Protein AF-A0A9Q1C7L9-F1 (afdb_monomer)

Mean predicted aligned error: 10.94 Å

pLDDT: mean 76.44, std 23.58, range [19.02, 97.5]

Radius of gyration: 22.01 Å; Cα contacts (8 Å, |Δi|>4): 312; chains: 1; bounding box: 57×43×60 Å

Foldseek 3Di:
DDDDDDDDDDDDQDDKDWFWKWFWFFDDDDDDDDDDDDDDDDDDRPTDIDTDTFTDHCVVVVNDVLVRNVVRVVVRVVVVVVPGDTAEMEGAPDPSVVCCCPVPPVNPNHHYAYALVNLLVVLLVLQCVQCPDPQQVLSVVCSVLLSLQLLVLLVVLQLPLVSSLQSNVCVLCVLQVNQWDQDPPPRDIHGDPDDDDDPVLVDGDRDHPPGSNSVSSCVSSVPPVSSVNSSNSNNPDHDDDDPRDPSSD

Solvent-accessible surface area (backbone atoms only — not comparable to full-atom values): 14960 Å² total; per-residue (Å²): 116,89,83,79,88,80,85,79,84,91,72,95,77,84,67,76,56,78,52,74,42,42,33,39,30,61,72,81,92,78,91,80,82,89,83,90,79,89,81,86,82,76,100,59,83,60,71,47,78,48,75,49,83,31,86,39,58,37,73,84,47,78,68,36,64,76,50,34,59,53,53,27,51,52,54,44,48,56,58,44,52,76,74,39,53,59,49,33,42,37,33,73,86,45,69,66,59,54,49,48,56,69,72,36,82,91,34,73,82,36,46,69,37,27,34,38,64,53,55,42,51,54,51,48,54,56,46,52,62,55,25,71,40,93,79,10,61,72,45,53,72,41,48,67,26,56,38,38,34,47,54,49,18,26,63,72,20,78,57,33,48,67,52,24,51,52,53,49,54,46,49,70,37,45,50,46,72,38,52,63,46,71,34,92,87,80,67,48,81,43,63,64,94,68,75,88,72,50,77,80,59,60,73,64,84,66,44,57,81,82,34,66,34,43,49,50,50,47,61,58,70,67,30,64,75,56,60,66,52,45,62,30,26,18,78,53,42,68,79,67,90,76,89,70,64,88,61,50,96

Structure (mmCIF, N/CA/C/O backbone):
data_AF-A0A9Q1C7L9-F1
#
_entry.id   AF-A0A9Q1C7L9-F1
#
loop_
_atom_site.group_PDB
_atom_site.id
_atom_site.type_symbol
_atom_site.label_atom_id
_atom_site.label_alt_id
_atom_site.label_comp_id
_atom_site.label_asym_id
_atom_site.label_entity_id
_atom_site.label_seq_id
_atom_site.pdbx_PDB_ins_code
_atom_site.Cartn_x
_atom_site.Cartn_y
_atom_site.Cartn_z
_atom_site.occupancy
_atom_site.B_iso_or_equiv
_atom_site.auth_seq_id
_atom_site.auth_comp_id
_atom_site.auth_asym_id
_atom_site.auth_atom_id
_atom_site.pdbx_PDB_model_num
ATOM 1 N N . MET A 1 1 ? -6.313 18.807 7.380 1.00 22.05 1 MET A N 1
ATOM 2 C CA . MET A 1 1 ? -6.011 20.033 8.147 1.00 22.05 1 MET A CA 1
ATOM 3 C C . MET A 1 1 ? -5.182 19.615 9.351 1.00 22.05 1 MET A C 1
ATOM 5 O O . MET A 1 1 ? -5.697 18.907 10.205 1.00 22.05 1 MET A O 1
ATOM 9 N N . SER A 1 2 ? -3.883 19.913 9.346 1.00 19.02 2 SER A N 1
ATOM 10 C CA . SER A 1 2 ? -2.966 19.573 10.440 1.00 19.02 2 SER A CA 1
ATOM 11 C C . SER A 1 2 ? -3.202 20.555 11.583 1.00 19.02 2 SER A C 1
ATOM 13 O O . SER A 1 2 ? -2.976 21.748 11.401 1.00 19.02 2 SER A O 1
ATOM 15 N N . ILE A 1 3 ? -3.710 20.088 12.723 1.00 22.55 3 ILE A N 1
ATOM 16 C CA . ILE A 1 3 ? -3.969 20.970 13.863 1.00 22.55 3 ILE A CA 1
ATOM 17 C C . ILE A 1 3 ? -2.675 21.185 14.650 1.00 22.55 3 ILE A C 1
ATOM 19 O O . ILE A 1 3 ? -1.984 20.248 15.048 1.00 22.55 3 ILE A O 1
ATOM 23 N N . LEU A 1 4 ? -2.383 22.475 14.797 1.00 19.92 4 LEU A N 1
ATOM 24 C CA . LEU A 1 4 ? -1.318 23.118 15.546 1.00 19.92 4 LEU A CA 1
ATOM 25 C C . LEU A 1 4 ? -1.298 22.676 17.020 1.00 19.92 4 LEU A C 1
ATOM 27 O O . LEU A 1 4 ? -2.332 22.570 17.676 1.00 19.92 4 LEU A O 1
ATOM 31 N N . LEU A 1 5 ? -0.087 22.487 17.540 1.00 22.75 5 LEU A N 1
ATOM 32 C CA . LEU A 1 5 ? 0.222 22.253 18.949 1.00 22.75 5 LEU A CA 1
ATOM 33 C C . LEU A 1 5 ? -0.031 23.527 19.772 1.00 22.75 5 LEU A C 1
ATOM 35 O O . LEU A 1 5 ? 0.647 24.529 19.550 1.00 22.75 5 LEU A O 1
ATOM 39 N N . TYR A 1 6 ? -0.908 23.472 20.779 1.00 22.44 6 TYR A N 1
ATOM 40 C CA . TYR A 1 6 ? -0.900 24.461 21.862 1.00 22.44 6 TYR A CA 1
ATOM 41 C C . TYR A 1 6 ? -0.105 23.943 23.062 1.00 22.44 6 TYR A C 1
ATOM 43 O O . TYR A 1 6 ? -0.376 22.888 23.634 1.00 22.44 6 TYR A O 1
ATOM 51 N N . LYS A 1 7 ? 0.902 24.736 23.430 1.00 25.94 7 LYS A N 1
ATOM 52 C CA . LYS A 1 7 ? 1.723 24.624 24.632 1.00 25.94 7 LYS A CA 1
ATOM 53 C C . LYS A 1 7 ? 0.945 25.266 25.787 1.00 25.94 7 LYS A C 1
ATOM 55 O O . LYS A 1 7 ? 0.938 26.487 25.912 1.00 25.94 7 LYS A O 1
ATOM 60 N N . LEU A 1 8 ? 0.278 24.464 26.617 1.00 24.64 8 LEU A N 1
ATOM 61 C CA . LEU A 1 8 ? -0.245 24.942 27.900 1.00 24.64 8 LEU A CA 1
ATOM 62 C C . LEU A 1 8 ? 0.899 24.989 28.924 1.00 24.64 8 LEU A C 1
ATOM 64 O O . LEU A 1 8 ? 1.751 24.103 28.985 1.00 24.64 8 LEU A O 1
ATOM 68 N N . HIS A 1 9 ? 0.964 26.107 29.636 1.00 28.50 9 HIS A N 1
ATOM 69 C CA . HIS A 1 9 ? 2.087 26.558 30.446 1.00 28.50 9 HIS A CA 1
ATOM 70 C C . HIS A 1 9 ? 2.485 25.584 31.572 1.00 28.50 9 HIS A C 1
ATOM 72 O O . HIS A 1 9 ? 1.643 25.072 32.300 1.00 28.50 9 HIS A O 1
ATOM 78 N N . GLY A 1 10 ? 3.802 25.444 31.772 1.00 29.66 10 GLY A N 1
ATOM 79 C CA . GLY A 1 10 ? 4.384 25.317 33.110 1.00 29.66 10 GLY A CA 1
ATOM 80 C C . GLY A 1 10 ? 4.322 23.957 33.809 1.00 29.66 10 GLY A C 1
ATOM 81 O O . GLY A 1 10 ? 3.864 23.897 34.941 1.00 29.66 10 GLY A O 1
ATOM 82 N N . ARG A 1 11 ? 4.836 22.889 33.186 1.00 26.28 11 ARG A N 1
ATOM 83 C CA . ARG A 1 11 ? 5.613 21.784 33.804 1.00 26.28 11 ARG A CA 1
ATOM 84 C C . ARG A 1 11 ? 5.969 20.794 32.696 1.00 26.28 11 ARG A C 1
ATOM 86 O O . ARG A 1 11 ? 5.156 20.503 31.828 1.00 26.28 11 ARG A O 1
ATOM 93 N N . ILE A 1 12 ? 7.212 20.324 32.682 1.00 31.39 12 ILE A N 1
ATOM 94 C CA . ILE A 1 12 ? 7.761 19.457 31.632 1.00 31.39 12 ILE A CA 1
ATOM 95 C C . ILE A 1 12 ? 6.964 18.139 31.596 1.00 31.39 12 ILE A C 1
ATOM 97 O O . ILE A 1 12 ? 7.243 17.221 32.361 1.00 31.39 12 ILE A O 1
ATOM 101 N N . CYS A 1 13 ? 5.974 18.031 30.706 1.00 30.02 13 CYS A N 1
ATOM 102 C CA . CYS A 1 13 ? 5.279 16.778 30.430 1.00 30.02 13 CYS A CA 1
ATOM 103 C C . CYS A 1 13 ? 6.119 15.975 29.426 1.00 30.02 13 CYS A C 1
ATOM 105 O O . CYS A 1 13 ? 6.184 16.295 28.236 1.00 30.02 13 CYS A O 1
ATOM 107 N N . ARG A 1 14 ? 6.850 14.967 29.914 1.00 40.16 14 ARG A N 1
ATOM 108 C CA . ARG A 1 14 ? 7.662 14.083 29.067 1.00 40.16 14 ARG A CA 1
ATOM 109 C C . ARG A 1 14 ? 6.750 13.009 28.450 1.00 40.16 14 ARG A C 1
ATOM 111 O O . ARG A 1 14 ? 6.371 12.070 29.133 1.00 40.16 14 ARG A O 1
ATOM 118 N N . ARG A 1 15 ? 6.464 13.164 27.148 1.00 38.59 15 ARG A N 1
ATOM 119 C CA . ARG A 1 15 ? 5.703 12.276 26.232 1.00 38.59 15 ARG A CA 1
ATOM 120 C C . ARG A 1 15 ? 4.217 12.062 26.558 1.00 38.59 15 ARG A C 1
ATOM 122 O O . ARG A 1 15 ? 3.842 11.104 27.220 1.00 38.59 15 ARG A O 1
ATOM 129 N N . VAL A 1 16 ? 3.379 12.886 25.930 1.00 34.59 16 VAL A N 1
ATOM 130 C CA . VAL A 1 16 ? 1.961 12.598 25.654 1.00 34.59 16 VAL A CA 1
ATOM 131 C C . VAL A 1 16 ? 1.862 12.019 24.241 1.00 34.59 16 VAL A C 1
ATOM 133 O O . VAL A 1 16 ? 2.483 12.557 23.323 1.00 34.59 16 VAL A O 1
ATOM 136 N N . THR A 1 17 ? 1.110 10.930 24.058 1.00 35.81 17 THR A N 1
ATOM 137 C CA . THR A 1 17 ? 0.790 10.396 22.721 1.00 35.81 17 THR A CA 1
ATOM 138 C C . THR A 1 17 ? -0.642 10.776 22.370 1.00 35.81 17 THR A C 1
ATOM 140 O O . THR A 1 17 ? -1.533 10.576 23.189 1.00 35.81 17 THR A O 1
ATOM 143 N N . TYR A 1 18 ? -0.854 11.309 21.167 1.00 37.97 18 TYR A N 1
ATOM 144 C CA . TYR A 1 18 ? -2.177 11.622 20.632 1.00 37.97 18 TYR A CA 1
ATOM 145 C C . TYR A 1 18 ? -2.558 10.546 19.617 1.00 37.97 18 TYR A C 1
ATOM 147 O O . TYR A 1 18 ? -1.870 10.384 18.608 1.00 37.97 18 TYR A O 1
ATOM 155 N N . ASN A 1 19 ? -3.643 9.817 19.867 1.00 42.31 19 ASN A N 1
ATOM 156 C CA . ASN A 1 19 ? -4.209 8.906 18.877 1.00 42.31 19 ASN A CA 1
ATOM 157 C C . ASN A 1 19 ? -5.331 9.625 18.134 1.00 42.31 19 ASN A C 1
ATOM 159 O O . ASN A 1 19 ? -6.380 9.895 18.709 1.00 42.31 19 ASN A O 1
ATOM 163 N N . LEU A 1 20 ? -5.098 9.931 16.860 1.00 42.50 20 LEU A N 1
ATOM 164 C CA . LEU A 1 20 ? -6.112 10.485 15.977 1.00 42.50 20 LEU A CA 1
ATOM 165 C C . LEU A 1 20 ? -6.851 9.320 15.306 1.00 42.50 20 LEU A C 1
ATOM 167 O O . LEU A 1 20 ? -6.312 8.663 14.418 1.00 42.50 20 LEU A O 1
ATOM 171 N N . LEU A 1 21 ? -8.071 9.037 15.751 1.00 48.84 21 LEU A N 1
ATOM 172 C CA . LEU A 1 21 ? -8.905 7.967 15.197 1.00 48.84 21 LEU A CA 1
ATOM 173 C C . LEU A 1 21 ? -10.063 8.585 14.437 1.00 48.84 21 LEU A C 1
ATOM 175 O O . LEU A 1 21 ? -10.800 9.384 15.011 1.00 48.84 21 LEU A O 1
ATOM 179 N N . ARG A 1 22 ? -10.222 8.227 13.159 1.00 52.78 22 ARG A N 1
ATOM 180 C CA . ARG A 1 22 ? -11.386 8.630 12.370 1.00 52.78 22 ARG A CA 1
ATOM 181 C C . ARG A 1 22 ? -12.313 7.437 12.226 1.00 52.78 22 ARG A C 1
ATOM 183 O O . ARG A 1 22 ? -11.898 6.385 11.745 1.00 52.78 22 ARG A O 1
ATOM 190 N N . VAL A 1 23 ? -13.558 7.616 12.638 1.00 52.38 23 VAL A N 1
ATOM 191 C CA . VAL A 1 23 ? -14.536 6.534 12.706 1.00 52.38 23 VAL A CA 1
ATOM 192 C C . VAL A 1 23 ? -15.755 6.880 11.869 1.00 52.38 23 VAL A C 1
ATOM 194 O O . VAL A 1 23 ? -16.224 8.018 11.914 1.00 52.38 23 VAL A O 1
ATOM 197 N N . LYS A 1 24 ? -16.235 5.908 11.090 1.00 43.09 24 LYS A N 1
ATOM 198 C CA . LYS A 1 24 ? -17.494 5.997 10.349 1.00 43.09 24 LYS A CA 1
ATOM 199 C C . LYS A 1 24 ? -18.592 5.326 11.166 1.00 43.09 24 LYS A C 1
ATOM 201 O O . LYS A 1 24 ? -18.442 4.168 11.563 1.00 43.09 24 LYS A O 1
ATOM 206 N N . THR A 1 25 ? -19.695 6.033 11.381 1.00 38.69 25 THR A N 1
ATOM 207 C CA . THR A 1 25 ? -20.857 5.510 12.108 1.00 38.69 25 THR A CA 1
ATOM 208 C C . THR A 1 25 ? -22.090 5.433 11.209 1.00 38.69 25 THR A C 1
ATOM 210 O O . THR A 1 25 ? -22.209 6.167 10.225 1.00 38.69 25 THR A O 1
ATOM 213 N N . SER A 1 26 ? -23.004 4.516 11.531 1.00 34.72 26 SER A N 1
ATOM 214 C CA . SER A 1 26 ? -24.364 4.477 10.983 1.00 34.72 26 SER A CA 1
ATOM 215 C C . SER A 1 26 ? -25.332 4.899 12.089 1.00 34.72 26 SER A C 1
ATOM 217 O O . SER A 1 26 ? -25.457 4.180 13.080 1.00 34.72 26 SER A O 1
ATOM 219 N N . LEU A 1 27 ? -25.982 6.055 11.963 1.00 33.25 27 LEU A N 1
ATOM 220 C CA . LEU A 1 27 ? -26.967 6.517 12.945 1.00 33.25 27 LEU A CA 1
ATOM 221 C C . LEU A 1 27 ? -28.374 6.025 12.563 1.00 33.25 27 LEU A C 1
ATOM 223 O O . LEU A 1 27 ? -28.814 6.236 11.435 1.00 33.25 27 LEU A O 1
ATOM 227 N N . LEU A 1 28 ? -29.066 5.391 13.514 1.00 29.02 28 LEU A N 1
ATOM 228 C CA . LEU A 1 28 ? -30.529 5.333 13.589 1.00 29.02 28 LEU A CA 1
ATOM 229 C C . LEU A 1 28 ? -30.938 6.507 14.488 1.00 29.02 28 LEU A C 1
ATOM 231 O O . LEU A 1 28 ? -30.476 6.597 15.624 1.00 29.02 28 LEU A O 1
ATOM 235 N N . LEU A 1 29 ? -31.693 7.460 13.939 1.00 25.64 29 LEU A N 1
ATOM 236 C CA . LEU A 1 29 ? -32.116 8.667 14.650 1.00 25.64 29 LEU A CA 1
ATOM 237 C C . LEU A 1 29 ? -33.168 8.325 15.715 1.00 25.64 29 LEU A C 1
ATOM 239 O O . LEU A 1 29 ? -34.306 8.038 15.365 1.00 25.64 29 LEU A O 1
ATOM 243 N N . GLU A 1 30 ? -32.819 8.488 16.990 1.00 24.83 30 GLU A N 1
ATOM 244 C CA . GLU A 1 30 ? -33.759 8.948 18.017 1.00 24.83 30 GLU A CA 1
ATOM 245 C C . GLU A 1 30 ? -33.152 10.174 18.716 1.00 24.83 30 GLU A C 1
ATOM 247 O O . GLU A 1 30 ? -31.999 10.181 19.149 1.00 24.83 30 GLU A O 1
ATOM 252 N N . MET A 1 31 ? -33.914 11.267 18.696 1.00 26.91 31 MET A N 1
ATOM 253 C CA . MET A 1 31 ? -33.518 12.623 19.071 1.00 26.91 31 MET A CA 1
ATOM 254 C C . MET A 1 31 ? -33.489 12.822 20.589 1.00 26.91 31 MET A C 1
ATOM 256 O O . MET A 1 31 ? -34.536 12.703 21.214 1.00 26.91 31 MET A O 1
ATOM 260 N N . VAL A 1 32 ? -32.370 13.305 21.148 1.00 25.02 32 VAL A N 1
ATOM 261 C CA . VAL A 1 32 ? -32.376 14.210 22.317 1.00 25.02 32 VAL A CA 1
ATOM 262 C C . VAL A 1 32 ? -31.200 15.203 22.221 1.00 25.02 32 VAL A C 1
ATOM 264 O O . VAL A 1 32 ? -30.049 14.824 22.404 1.00 25.02 32 VAL A O 1
ATOM 267 N N . GLY A 1 33 ? -31.514 16.484 21.973 1.00 22.94 33 GLY A N 1
ATOM 268 C CA . GLY A 1 33 ? -30.752 17.649 22.464 1.00 22.94 33 GLY A CA 1
ATOM 269 C C . GLY A 1 33 ? -29.600 18.235 21.622 1.00 22.94 33 GLY A C 1
ATOM 270 O O . GLY A 1 33 ? -28.461 17.839 21.812 1.00 22.94 33 GLY A O 1
ATOM 271 N N . LEU A 1 34 ? -29.920 19.283 20.832 1.00 23.80 34 LEU A N 1
ATOM 272 C CA . LEU A 1 34 ? -29.126 20.505 20.514 1.00 23.80 34 LEU A CA 1
ATOM 273 C C . LEU A 1 34 ? -27.697 20.289 19.940 1.00 23.80 34 LEU A C 1
ATOM 275 O O . LEU A 1 34 ? -26.793 19.891 20.660 1.00 23.80 34 LEU A O 1
ATOM 279 N N . THR A 1 35 ? -27.394 20.544 18.659 1.00 25.56 35 THR A N 1
ATOM 280 C CA . THR A 1 35 ? -27.542 21.823 17.933 1.00 25.56 35 THR A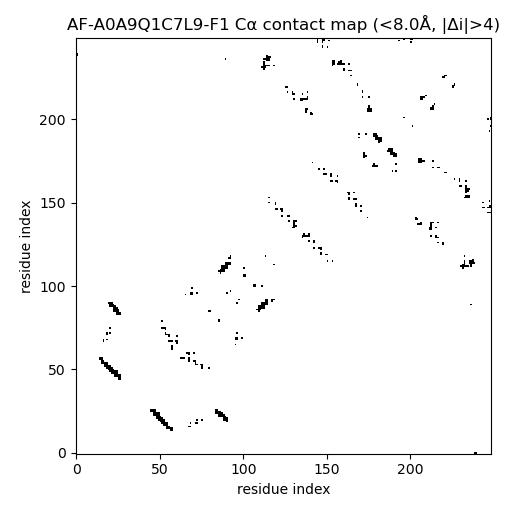 CA 1
ATOM 281 C C . THR A 1 35 ? -27.863 21.585 16.447 1.00 25.56 35 THR A C 1
ATOM 283 O O . THR A 1 35 ? -27.157 20.838 15.769 1.00 25.56 35 THR A O 1
ATOM 286 N N . LEU A 1 36 ? -28.915 22.242 15.943 1.00 25.64 36 LEU A N 1
ATOM 287 C CA . LEU A 1 36 ? -29.296 22.278 14.528 1.00 25.64 36 LEU A CA 1
ATOM 288 C C . LEU A 1 36 ? -28.305 23.113 13.700 1.00 25.64 36 LEU A C 1
ATOM 290 O O . LEU A 1 36 ? -28.022 24.260 14.037 1.00 25.64 36 LEU A O 1
ATOM 294 N N . LEU A 1 37 ? -27.909 22.583 12.545 1.00 26.66 37 LEU A N 1
ATOM 295 C CA . LEU A 1 37 ? -27.849 23.369 11.315 1.00 26.66 37 LEU A CA 1
ATOM 296 C C . LEU A 1 37 ? -28.425 22.487 10.204 1.00 26.66 37 LEU A C 1
ATOM 298 O O . LEU A 1 37 ? -27.916 21.402 9.921 1.00 26.66 37 LEU A O 1
ATOM 302 N N . GLU A 1 38 ? -29.577 22.917 9.699 1.00 33.78 38 GLU A N 1
ATOM 303 C CA . GLU A 1 38 ? -30.407 22.228 8.716 1.00 33.78 38 GLU A CA 1
ATOM 304 C C . GLU A 1 38 ? -29.679 22.058 7.378 1.00 33.78 38 GLU A C 1
ATOM 306 O O . GLU A 1 38 ? -28.964 22.952 6.934 1.00 33.78 38 GLU A O 1
ATOM 311 N N . ILE A 1 39 ? -29.884 20.904 6.740 1.00 30.47 39 ILE A N 1
ATOM 312 C CA . ILE A 1 39 ? -30.556 20.747 5.438 1.00 30.47 39 ILE A CA 1
ATOM 313 C C . ILE A 1 39 ? -30.777 19.234 5.257 1.00 30.47 39 ILE A C 1
ATOM 315 O O . ILE A 1 39 ? -29.827 18.462 5.126 1.00 30.47 39 ILE A O 1
ATOM 319 N N . LEU A 1 40 ? -32.042 18.805 5.263 1.00 29.73 40 LEU A N 1
ATOM 320 C CA . LEU A 1 40 ? -32.467 17.547 4.638 1.00 29.73 40 LEU A CA 1
ATOM 321 C C . LEU A 1 40 ? -32.824 17.860 3.176 1.00 29.73 40 LEU A C 1
ATOM 323 O O . LEU A 1 40 ? -33.435 18.896 2.911 1.00 29.73 40 LEU A O 1
ATOM 327 N N . PRO A 1 41 ? -32.480 16.970 2.229 1.00 34.50 41 PRO A N 1
ATOM 328 C CA . PRO A 1 41 ? -33.504 16.007 1.839 1.00 34.50 41 PRO A CA 1
ATOM 329 C C . PRO A 1 41 ? -32.993 14.571 1.618 1.00 34.50 41 PRO A C 1
ATOM 331 O O . PRO A 1 41 ? -31.920 14.316 1.076 1.00 34.50 41 PRO A O 1
ATOM 334 N N . SER A 1 42 ? -33.888 13.638 1.947 1.00 33.03 42 SER A N 1
ATOM 335 C CA . SER A 1 42 ? -33.849 12.185 1.735 1.00 33.03 42 SER A CA 1
ATOM 336 C C . SER A 1 42 ? -32.991 11.368 2.707 1.00 33.03 42 SER A C 1
ATOM 338 O O . SER A 1 42 ? -31.836 11.664 2.998 1.00 33.03 42 SER A O 1
ATOM 340 N N . ILE A 1 43 ? -33.614 10.308 3.220 1.00 40.22 43 ILE A N 1
ATOM 341 C CA . ILE A 1 43 ? -33.051 9.287 4.099 1.00 40.22 43 ILE A CA 1
ATOM 342 C C . ILE A 1 43 ? -31.976 8.526 3.310 1.00 40.22 43 ILE A C 1
ATOM 344 O O . ILE A 1 43 ? -32.225 7.491 2.702 1.00 40.22 43 ILE A O 1
ATOM 348 N N . ALA A 1 44 ? -30.767 9.069 3.296 1.00 34.56 44 ALA A N 1
ATOM 349 C CA . ALA A 1 44 ? -29.545 8.345 3.008 1.00 34.56 44 ALA A CA 1
ATOM 350 C C . ALA A 1 44 ? -28.811 8.223 4.340 1.00 34.56 44 ALA A C 1
ATOM 352 O O . ALA A 1 44 ? -28.638 9.224 5.025 1.00 34.56 44 ALA A O 1
ATOM 353 N N . HIS A 1 45 ? -28.404 7.011 4.721 1.00 40.78 45 HIS A N 1
ATOM 354 C CA . HIS A 1 45 ? -27.597 6.749 5.913 1.00 40.78 45 HIS A CA 1
ATOM 355 C C . HIS A 1 45 ? -26.462 7.781 6.031 1.00 40.78 45 HIS A C 1
ATOM 357 O O . HIS A 1 45 ? -25.449 7.680 5.331 1.00 40.78 45 HIS A O 1
ATOM 363 N N . THR A 1 46 ? -26.633 8.796 6.879 1.00 48.31 46 THR A N 1
ATOM 364 C CA . THR A 1 46 ? -25.677 9.894 7.003 1.00 48.31 46 THR A CA 1
ATOM 365 C C . THR A 1 46 ? -24.439 9.337 7.684 1.00 48.31 46 THR A C 1
ATOM 367 O O . THR A 1 46 ? -24.431 9.071 8.884 1.00 48.31 46 THR A O 1
ATOM 370 N N . ALA A 1 47 ? -23.390 9.085 6.903 1.00 54.06 47 ALA A N 1
ATOM 371 C CA . ALA A 1 47 ? -22.107 8.664 7.437 1.00 54.06 47 ALA A CA 1
ATOM 372 C C . ALA A 1 47 ? -21.494 9.835 8.214 1.00 54.06 47 ALA A C 1
ATOM 374 O O . ALA A 1 47 ? -20.928 10.753 7.615 1.00 54.06 47 ALA A O 1
ATOM 375 N N . LEU A 1 48 ? -21.605 9.806 9.541 1.00 63.31 48 LEU A N 1
ATOM 376 C CA . LEU A 1 48 ? -20.921 10.766 10.394 1.00 63.31 48 LEU A CA 1
ATOM 377 C C . LEU A 1 48 ? -19.456 10.336 10.529 1.00 63.31 48 LEU A C 1
ATOM 379 O O . LEU A 1 48 ? -19.151 9.163 10.761 1.00 63.31 48 LEU A O 1
ATOM 383 N N . TRP A 1 49 ? -18.548 11.295 10.373 1.00 64.50 49 TRP A N 1
ATOM 384 C CA . TRP A 1 49 ? -17.137 11.102 10.671 1.00 64.50 49 TRP A CA 1
ATOM 385 C C . TRP A 1 49 ? -16.831 11.729 12.020 1.00 64.50 49 TRP A C 1
ATOM 387 O O . TRP A 1 49 ? -16.902 12.947 12.165 1.00 64.50 49 TRP A O 1
ATOM 397 N N . THR A 1 50 ? -16.444 10.905 12.987 1.00 66.44 50 THR A N 1
ATOM 398 C CA . THR A 1 50 ? -16.039 11.383 14.310 1.00 66.44 50 THR A CA 1
ATOM 399 C C . THR A 1 50 ? -14.538 11.225 14.481 1.00 66.44 50 THR A C 1
ATOM 401 O O . THR A 1 50 ? -13.952 10.229 14.047 1.00 66.44 50 THR A O 1
ATOM 404 N N . GLN A 1 51 ? -13.921 12.222 15.112 1.00 67.88 51 GLN A N 1
ATOM 405 C CA . GLN A 1 51 ? -12.545 12.169 15.574 1.00 67.88 51 GLN A CA 1
ATOM 406 C C . GLN A 1 51 ? -12.543 12.142 17.099 1.00 67.88 51 GLN A C 1
ATOM 408 O O . GLN A 1 51 ? -13.179 12.988 17.723 1.00 67.88 51 GLN A O 1
ATOM 413 N N . THR A 1 52 ? -11.848 11.171 17.688 1.00 66.88 52 THR A N 1
ATOM 414 C CA . THR A 1 52 ? -11.621 11.134 19.138 1.00 66.88 52 THR A CA 1
ATOM 415 C C . THR A 1 52 ? -10.163 11.441 19.453 1.00 66.88 52 THR A C 1
ATOM 417 O O . THR A 1 52 ? -9.271 11.102 18.671 1.00 66.88 52 THR A O 1
ATOM 420 N N . LEU A 1 53 ? -9.944 12.106 20.587 1.00 71.62 53 LEU A N 1
ATOM 421 C CA . LEU A 1 53 ? -8.634 12.412 21.138 1.00 71.62 53 LEU A CA 1
ATOM 422 C C . LEU A 1 53 ? -8.554 11.815 22.539 1.00 71.62 53 LEU A C 1
ATOM 424 O O . LEU A 1 53 ? -9.265 12.244 23.445 1.00 71.62 53 LEU A O 1
ATOM 428 N N . GLU A 1 54 ? -7.649 10.860 22.715 1.00 77.81 54 GLU A N 1
ATOM 429 C CA . GLU A 1 54 ? -7.352 10.277 24.018 1.00 77.81 54 GLU A CA 1
ATOM 430 C C . GLU A 1 54 ? -5.971 10.721 24.482 1.00 77.81 54 GLU A C 1
ATOM 432 O O . GLU A 1 54 ? -4.984 10.597 23.753 1.00 77.81 54 GLU A O 1
ATOM 437 N N . VAL A 1 55 ? -5.917 11.234 25.708 1.00 76.44 55 VAL A N 1
ATOM 438 C CA . VAL A 1 55 ? -4.675 11.578 26.395 1.00 76.44 55 VAL A CA 1
ATOM 439 C C . VAL A 1 55 ? -4.393 10.462 27.387 1.00 76.44 55 VAL A C 1
ATOM 441 O O . VAL A 1 55 ? -5.186 10.208 28.290 1.00 76.44 55 VAL A O 1
ATOM 444 N N . VAL A 1 56 ? -3.268 9.784 27.192 1.00 77.06 56 VAL A N 1
ATOM 445 C CA . VAL A 1 56 ? -2.785 8.734 28.089 1.00 77.06 56 VAL A CA 1
ATOM 446 C C . VAL A 1 56 ? -1.445 9.173 28.646 1.00 77.06 56 VAL A C 1
ATOM 448 O O . VAL A 1 56 ? -0.589 9.642 27.892 1.00 77.06 56 VAL A O 1
ATOM 451 N N . ASP A 1 57 ? -1.254 9.010 29.950 1.00 80.81 57 ASP A N 1
ATOM 452 C CA . ASP A 1 57 ? 0.029 9.210 30.609 1.00 80.81 57 ASP A CA 1
ATOM 453 C C . ASP A 1 57 ? 0.814 7.891 30.671 1.00 80.81 57 ASP A C 1
ATOM 455 O O . ASP A 1 57 ? 0.268 6.815 30.916 1.00 80.81 57 ASP A O 1
ATOM 459 N N . VAL A 1 58 ? 2.131 7.953 30.461 1.00 78.81 58 VAL A N 1
ATOM 460 C CA . VAL A 1 58 ? 2.998 6.764 30.460 1.00 78.81 58 VAL A CA 1
ATOM 461 C C . VAL A 1 58 ? 2.980 6.011 31.802 1.00 78.81 58 VAL A C 1
ATOM 463 O O . VAL A 1 58 ? 3.216 4.801 31.842 1.00 78.81 58 VAL A O 1
ATOM 466 N N . ARG A 1 59 ? 2.670 6.702 32.907 1.00 83.88 59 ARG A N 1
ATOM 467 C CA . ARG A 1 59 ? 2.533 6.112 34.247 1.00 83.88 59 ARG A CA 1
ATOM 468 C C . ARG A 1 59 ? 1.346 5.157 34.337 1.00 83.88 59 ARG A C 1
ATOM 470 O O . ARG A 1 59 ? 1.448 4.150 35.027 1.00 83.88 59 ARG A O 1
ATOM 477 N N . GLU A 1 60 ? 0.273 5.410 33.587 1.00 83.56 60 GLU A N 1
ATOM 478 C CA . GLU A 1 60 ? -0.919 4.548 33.553 1.00 83.56 60 GLU A CA 1
ATOM 479 C C . GLU A 1 60 ? -0.632 3.170 32.952 1.00 83.56 60 GLU A C 1
ATOM 481 O O . GLU A 1 60 ? -1.384 2.222 33.153 1.00 83.56 60 GLU A O 1
ATOM 486 N N . VAL A 1 61 ? 0.471 3.050 32.213 1.00 82.81 61 VAL A N 1
ATOM 487 C CA . VAL A 1 61 ? 0.863 1.821 31.521 1.00 82.81 61 VAL A CA 1
ATOM 488 C C . VAL A 1 61 ? 2.205 1.274 32.008 1.00 82.81 61 VAL A C 1
ATOM 490 O O . VAL A 1 61 ? 2.913 0.579 31.272 1.00 82.81 61 VAL A O 1
ATOM 493 N N . GLY A 1 62 ? 2.578 1.604 33.248 1.00 84.88 62 GLY A N 1
ATOM 494 C CA . GLY A 1 62 ? 3.786 1.087 33.894 1.00 84.88 62 GLY A CA 1
ATOM 495 C C . GLY A 1 62 ? 5.079 1.519 33.200 1.00 84.88 62 GLY A C 1
ATOM 496 O O . GLY A 1 62 ? 6.013 0.729 33.090 1.00 84.88 62 GLY A O 1
ATOM 497 N N . GLY A 1 63 ? 5.124 2.741 32.657 1.00 78.88 63 GLY A N 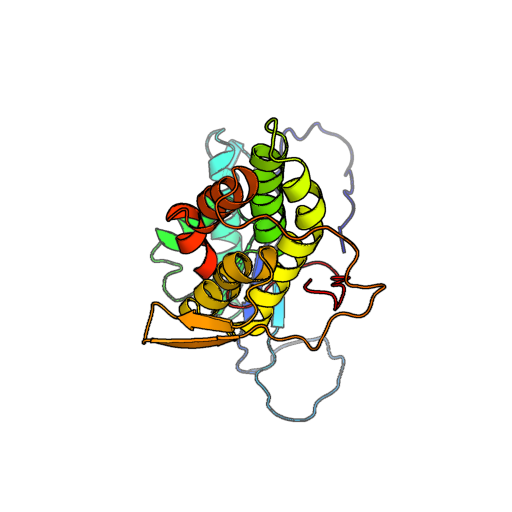1
ATOM 498 C CA . GLY A 1 63 ? 6.323 3.294 32.022 1.00 78.88 63 GLY A CA 1
ATOM 499 C C . GLY A 1 63 ? 6.554 2.845 30.571 1.00 78.88 63 GLY A C 1
ATOM 500 O O . GLY A 1 63 ? 7.541 3.248 29.958 1.00 78.88 63 GLY A O 1
ATOM 501 N N . LYS A 1 64 ? 5.666 2.025 29.992 1.00 74.94 64 LYS A N 1
ATOM 502 C CA . LYS A 1 64 ? 5.856 1.428 28.658 1.00 74.94 64 LYS A CA 1
ATOM 503 C C . LYS A 1 64 ? 5.112 2.210 27.578 1.00 74.94 64 LYS A C 1
ATOM 505 O O . LYS A 1 64 ? 3.919 2.010 27.369 1.00 74.94 64 LYS A O 1
ATOM 510 N N . SER A 1 65 ? 5.823 3.048 26.823 1.00 71.62 65 SER A N 1
ATOM 511 C CA . SER A 1 65 ? 5.199 3.912 25.807 1.00 71.62 65 SER A CA 1
ATOM 512 C C . SER A 1 65 ? 4.359 3.200 24.730 1.00 71.62 65 SER A C 1
ATOM 514 O O . SER A 1 65 ? 3.321 3.754 24.375 1.00 71.62 65 SER A O 1
ATOM 516 N N . PRO A 1 66 ? 4.690 1.988 24.226 1.00 72.38 66 PRO A N 1
ATOM 517 C CA . PRO A 1 66 ? 3.834 1.312 23.239 1.00 72.38 66 PRO A CA 1
ATOM 518 C C . PRO A 1 66 ? 2.441 0.963 23.784 1.00 72.38 66 PRO A C 1
ATOM 520 O O . PRO A 1 66 ? 1.452 0.982 23.053 1.00 72.38 66 PRO A O 1
ATOM 523 N N . ASN A 1 67 ? 2.338 0.712 25.092 1.00 80.50 67 ASN A N 1
ATOM 524 C CA . ASN A 1 67 ? 1.067 0.403 25.742 1.00 80.50 67 ASN A CA 1
ATOM 525 C C . ASN A 1 67 ? 0.142 1.626 25.816 1.00 80.50 67 ASN A C 1
ATOM 527 O O . ASN A 1 67 ? -1.068 1.458 25.938 1.00 80.50 67 ASN A O 1
ATOM 531 N N . MET A 1 68 ? 0.682 2.846 25.701 1.00 82.69 68 MET A N 1
ATOM 532 C CA . MET A 1 68 ? -0.126 4.068 25.672 1.00 82.69 68 MET A CA 1
ATOM 533 C C . MET A 1 68 ? -1.017 4.113 24.431 1.00 82.69 68 MET A C 1
ATOM 535 O O . MET A 1 68 ? -2.186 4.472 24.531 1.00 82.69 68 MET A O 1
ATOM 539 N N . VAL A 1 69 ? -0.482 3.707 23.271 1.00 81.50 69 VAL A N 1
ATOM 540 C CA . VAL A 1 69 ? -1.243 3.657 22.013 1.00 81.50 69 VAL A CA 1
ATOM 541 C C . VAL A 1 69 ? -2.397 2.673 22.146 1.00 81.50 69 VAL A C 1
ATOM 543 O O . VAL A 1 69 ? -3.517 2.999 21.761 1.00 81.50 69 VAL A O 1
ATOM 546 N N . LYS A 1 70 ? -2.136 1.508 22.753 1.00 81.94 70 LYS A N 1
ATOM 547 C CA . LYS A 1 70 ? -3.161 0.501 23.030 1.00 81.94 70 LYS A CA 1
ATOM 548 C C . LYS A 1 70 ? -4.266 1.045 23.927 1.00 81.94 70 LYS A C 1
ATOM 550 O O . LYS A 1 70 ? -5.425 1.027 23.529 1.00 81.94 70 LYS A O 1
ATOM 555 N N . LEU A 1 71 ? -3.895 1.566 25.095 1.00 84.31 71 LEU A N 1
ATOM 556 C CA . LEU A 1 71 ? -4.851 2.078 26.072 1.00 84.31 71 LEU A CA 1
ATOM 557 C C . LEU A 1 71 ? -5.672 3.242 25.503 1.00 84.31 71 LEU A C 1
ATOM 559 O O . LEU A 1 71 ? -6.879 3.307 25.713 1.00 84.31 71 LEU A O 1
ATOM 563 N N . GLY A 1 72 ? -5.033 4.137 24.746 1.00 85.69 72 GLY A N 1
ATOM 564 C CA . GLY A 1 72 ? -5.714 5.248 24.090 1.00 85.69 72 GLY A CA 1
ATOM 565 C C . GLY A 1 72 ? -6.691 4.774 23.013 1.00 85.69 72 GLY A C 1
ATOM 566 O O . GLY A 1 72 ? -7.808 5.268 22.947 1.00 85.69 72 GLY A O 1
ATOM 567 N N . LEU A 1 73 ? -6.309 3.796 22.186 1.00 84.88 73 LEU A N 1
ATOM 568 C CA . LEU A 1 73 ? -7.215 3.215 21.190 1.00 84.88 73 LEU A CA 1
ATOM 569 C C . LEU A 1 73 ? -8.426 2.551 21.854 1.00 84.88 73 LEU A C 1
ATOM 571 O O . LEU A 1 73 ? -9.555 2.827 21.464 1.00 84.88 73 LEU A O 1
ATOM 575 N N . GLU A 1 74 ? -8.199 1.713 22.866 1.00 87.19 74 GLU A N 1
ATOM 576 C CA . GLU A 1 74 ? -9.267 1.004 23.578 1.00 87.19 74 GLU A CA 1
ATOM 577 C C . GLU A 1 74 ? -10.239 1.982 24.248 1.00 87.19 74 GLU A C 1
ATOM 579 O O . GLU A 1 74 ? -11.439 1.891 24.005 1.00 87.19 74 GLU A O 1
ATOM 584 N N . ARG A 1 75 ? -9.742 2.985 24.988 1.00 87.94 75 ARG A N 1
ATOM 585 C CA . ARG A 1 75 ? -10.593 4.017 25.613 1.00 87.94 75 ARG A CA 1
ATOM 586 C C . ARG A 1 75 ? -11.402 4.809 24.592 1.00 87.94 75 ARG A C 1
ATOM 588 O O . ARG A 1 75 ? -12.594 5.039 24.797 1.00 87.94 75 ARG A O 1
ATOM 595 N N . GLY A 1 76 ? -10.761 5.216 23.497 1.00 86.62 76 GLY A N 1
ATOM 596 C CA . GLY A 1 76 ? -11.421 5.964 22.433 1.00 86.62 76 GLY A CA 1
ATOM 597 C C . GLY A 1 76 ? -12.534 5.146 21.779 1.00 86.62 76 GLY A C 1
ATOM 598 O O . GLY A 1 76 ? -13.636 5.653 21.586 1.00 86.62 76 GLY A O 1
ATOM 599 N N . MET A 1 77 ? -12.274 3.870 21.493 1.00 86.31 77 MET A N 1
ATOM 600 C CA . MET A 1 77 ? -13.256 2.960 20.902 1.00 86.31 77 MET A CA 1
ATOM 601 C C . MET A 1 77 ? -14.394 2.609 21.862 1.00 86.31 77 MET A C 1
ATOM 603 O O . MET A 1 77 ? -15.548 2.625 21.438 1.00 86.31 77 MET A O 1
ATOM 607 N N . ASP A 1 78 ? -14.105 2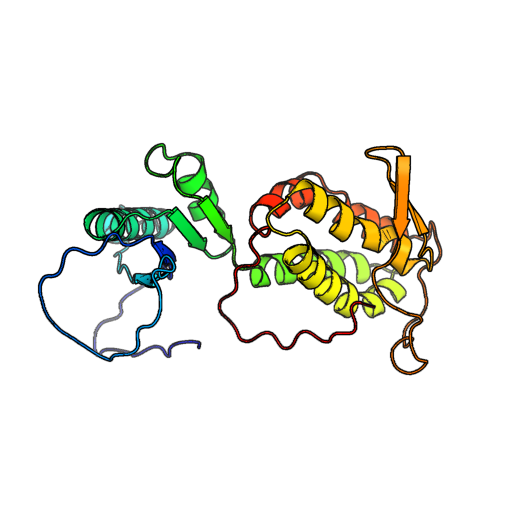.355 23.141 1.00 87.50 78 ASP A N 1
ATOM 608 C CA . ASP A 1 78 ? -15.124 2.079 24.161 1.00 87.50 78 ASP A CA 1
ATOM 609 C C . ASP A 1 78 ? -16.087 3.281 24.285 1.00 87.50 78 ASP A C 1
ATOM 611 O O . ASP A 1 78 ? -17.307 3.114 24.260 1.00 87.50 78 ASP A O 1
ATOM 615 N N . ARG A 1 79 ? -15.558 4.514 24.302 1.00 84.00 79 ARG A N 1
ATOM 616 C CA . ARG A 1 79 ? -16.368 5.749 24.319 1.00 84.00 79 ARG A CA 1
ATOM 617 C C . ARG A 1 79 ? -17.204 5.947 23.058 1.00 84.00 79 ARG A C 1
ATOM 619 O O . ARG A 1 79 ? -18.338 6.412 23.149 1.00 84.00 79 ARG A O 1
ATOM 626 N N . LEU A 1 80 ? -16.645 5.659 21.883 1.00 83.69 80 LEU A N 1
ATOM 627 C CA . LEU A 1 80 ? -17.362 5.818 20.615 1.00 83.69 80 LEU A CA 1
ATOM 628 C C . LEU A 1 80 ? -18.477 4.782 20.470 1.00 83.69 80 LEU A C 1
ATOM 630 O O . LEU A 1 80 ? -19.581 5.135 20.067 1.00 83.69 80 LEU A O 1
ATOM 634 N N . THR A 1 81 ? -18.214 3.540 20.869 1.00 84.88 81 THR A N 1
ATOM 635 C CA . THR A 1 81 ? -19.172 2.431 20.761 1.00 84.88 81 THR A CA 1
ATOM 636 C C . THR A 1 81 ? -20.366 2.609 21.704 1.00 84.88 81 THR A C 1
ATOM 638 O O . THR A 1 81 ? -21.472 2.197 21.377 1.00 84.88 81 THR A O 1
ATOM 641 N N . GLN A 1 82 ? -20.187 3.299 22.838 1.00 84.94 82 GLN A N 1
ATOM 642 C CA . GLN A 1 82 ? -21.298 3.696 23.718 1.00 84.94 82 GLN A CA 1
ATOM 643 C C . GLN A 1 82 ? -22.251 4.719 23.083 1.00 84.94 82 GLN A C 1
ATOM 645 O O . GLN A 1 82 ? -23.397 4.828 23.508 1.00 84.94 82 GLN A O 1
ATOM 650 N N . LYS A 1 83 ? -21.777 5.503 22.109 1.00 81.50 83 LYS A N 1
ATOM 651 C CA . LYS A 1 83 ? -22.530 6.619 21.516 1.00 81.50 83 LYS A CA 1
ATOM 652 C C . LYS A 1 83 ? -23.038 6.325 20.110 1.00 81.50 83 LYS A C 1
ATOM 654 O O . LYS A 1 83 ? -23.950 7.001 19.648 1.00 81.50 83 LYS A O 1
ATOM 659 N N . ALA A 1 84 ? -22.421 5.381 19.404 1.00 79.94 84 ALA A N 1
ATOM 660 C CA . ALA A 1 84 ? -22.760 5.076 18.025 1.00 79.94 84 ALA A CA 1
ATOM 661 C C . ALA A 1 84 ? -22.315 3.668 17.617 1.00 79.94 84 ALA A C 1
ATOM 663 O O . ALA A 1 84 ? -21.320 3.140 18.112 1.00 79.94 84 ALA A O 1
ATOM 664 N N . ASN A 1 85 ? -23.002 3.106 16.620 1.00 82.62 85 ASN A N 1
ATOM 665 C CA . ASN A 1 85 ? -22.550 1.893 15.952 1.00 82.62 85 ASN A CA 1
ATOM 666 C C . ASN A 1 85 ? -21.333 2.201 15.065 1.00 82.62 85 ASN A C 1
ATOM 668 O O . ASN A 1 85 ? -21.460 2.826 14.004 1.00 82.62 85 ASN A O 1
ATOM 672 N N . VAL A 1 86 ? -20.154 1.781 15.516 1.00 84.69 86 VAL A N 1
ATOM 673 C CA . VAL A 1 86 ? -18.891 1.959 14.800 1.00 84.69 86 VAL A CA 1
ATOM 674 C C . VAL A 1 86 ? -18.722 0.850 13.768 1.00 84.69 86 VAL A C 1
ATOM 676 O O . VAL A 1 86 ? -18.489 -0.298 14.125 1.00 84.69 86 VAL A O 1
ATOM 679 N N . VAL A 1 87 ? -18.784 1.200 12.481 1.00 87.00 87 VAL A N 1
ATOM 680 C CA . VAL A 1 87 ? -18.690 0.212 11.389 1.00 87.00 87 VAL A CA 1
ATOM 681 C C . VAL A 1 87 ? -17.315 0.177 10.727 1.00 87.00 87 VAL A C 1
ATOM 683 O O . VAL A 1 87 ? -16.921 -0.834 10.146 1.00 87.00 87 VAL A O 1
ATOM 686 N N . GLU A 1 88 ? -16.568 1.281 10.797 1.00 88.50 88 GLU A N 1
ATOM 687 C CA . GLU A 1 88 ? -15.232 1.386 10.218 1.00 88.50 88 GLU A CA 1
ATOM 688 C C . GLU A 1 88 ? -14.346 2.322 11.038 1.00 88.50 88 GLU A C 1
ATOM 690 O O . GLU A 1 88 ? -14.770 3.408 11.438 1.00 88.50 88 GLU A O 1
ATOM 695 N N . VAL A 1 89 ? -13.090 1.925 11.216 1.00 88.56 89 VAL A N 1
ATOM 696 C CA . VAL A 1 89 ? -12.026 2.728 11.815 1.00 88.56 89 VAL A CA 1
ATOM 697 C C . VAL A 1 89 ? -10.920 2.929 10.787 1.00 88.56 89 VAL A C 1
ATOM 699 O O . VAL A 1 89 ? -10.444 1.971 10.174 1.00 88.56 89 VAL A O 1
ATOM 702 N N . VAL A 1 90 ? -10.479 4.177 10.631 1.00 88.00 90 VAL A N 1
ATOM 703 C CA . VAL A 1 90 ? -9.348 4.559 9.782 1.00 88.00 90 VAL A CA 1
ATOM 704 C C . VAL A 1 90 ? -8.196 5.035 10.653 1.00 88.00 90 VAL A C 1
ATOM 706 O O . VAL A 1 90 ? -8.366 5.955 11.458 1.00 88.00 90 VAL A O 1
ATOM 709 N N . THR A 1 91 ? -7.020 4.430 10.481 1.00 87.31 91 THR A N 1
ATOM 710 C CA . THR A 1 91 ? -5.833 4.750 11.288 1.00 87.31 91 THR A CA 1
ATOM 711 C C . THR A 1 91 ? -4.596 5.019 10.444 1.00 87.31 91 THR A C 1
ATOM 713 O O . THR A 1 91 ? -4.539 4.736 9.245 1.00 87.31 91 THR A O 1
ATOM 716 N N . ASP A 1 92 ? -3.550 5.493 11.111 1.00 83.56 92 ASP A N 1
ATOM 717 C CA . ASP A 1 92 ? -2.193 5.435 10.586 1.00 83.56 92 ASP A CA 1
ATOM 718 C C . ASP A 1 92 ? -1.707 3.983 10.441 1.00 83.56 92 ASP A C 1
ATOM 720 O O . ASP A 1 92 ? -2.228 3.057 11.071 1.00 83.56 92 ASP A O 1
ATOM 724 N N . ALA A 1 93 ? -0.663 3.779 9.630 1.00 83.75 93 ALA A N 1
ATOM 725 C CA . ALA A 1 93 ? -0.056 2.468 9.379 1.00 83.75 93 ALA A CA 1
ATOM 726 C C . ALA A 1 93 ? 0.866 1.990 10.524 1.00 83.75 93 ALA A C 1
ATOM 728 O O . ALA A 1 93 ? 1.985 1.532 10.278 1.00 83.75 93 ALA A O 1
ATOM 729 N N . GLN A 1 94 ? 0.419 2.123 11.774 1.00 82.50 94 GLN A N 1
ATOM 730 C CA . GLN A 1 94 ? 1.167 1.701 12.960 1.00 82.50 94 GLN A CA 1
ATOM 731 C C . GLN A 1 94 ? 0.944 0.212 13.250 1.00 82.50 94 GLN A C 1
ATOM 733 O O . GLN A 1 94 ? -0.183 -0.288 13.225 1.00 82.50 94 GLN A O 1
ATOM 738 N N . THR A 1 95 ? 2.027 -0.511 13.530 1.00 84.81 95 THR A N 1
ATOM 739 C CA . THR A 1 95 ? 2.011 -1.967 13.742 1.00 84.81 95 THR A CA 1
ATOM 740 C C . THR A 1 95 ? 1.212 -2.390 14.968 1.00 84.81 95 THR A C 1
ATOM 742 O O . THR A 1 95 ? 0.546 -3.420 14.943 1.00 84.81 95 THR A O 1
ATOM 745 N N . GLU A 1 96 ? 1.253 -1.578 16.015 1.00 82.94 96 GLU A N 1
ATOM 746 C CA . GLU A 1 96 ? 0.601 -1.785 17.299 1.00 82.94 96 GLU A CA 1
ATOM 747 C C . GLU A 1 96 ? -0.917 -1.713 17.133 1.00 82.94 96 GLU A C 1
ATOM 749 O O . GLU A 1 96 ? -1.621 -2.640 17.525 1.00 82.94 96 GLU A O 1
ATOM 754 N N . ILE A 1 97 ? -1.411 -0.671 16.456 1.00 85.62 97 ILE A N 1
ATOM 755 C CA . ILE A 1 97 ? -2.833 -0.509 16.126 1.00 85.62 97 ILE A CA 1
ATOM 756 C C . ILE A 1 97 ? -3.314 -1.668 15.250 1.00 85.62 97 ILE A C 1
ATOM 758 O O . ILE A 1 97 ? -4.340 -2.273 15.546 1.00 85.62 97 ILE A O 1
ATOM 762 N N . LEU A 1 98 ? -2.555 -2.027 14.208 1.00 87.50 98 LEU A N 1
ATOM 763 C CA . LEU A 1 98 ? -2.892 -3.161 13.341 1.00 87.50 98 LEU A CA 1
ATOM 764 C C . LEU A 1 98 ? -2.996 -4.479 14.114 1.00 87.50 98 LEU A C 1
ATOM 766 O O . LEU A 1 98 ? -3.877 -5.287 13.829 1.00 87.50 98 LEU A O 1
ATOM 770 N N . ALA A 1 99 ? -2.097 -4.708 15.072 1.00 88.75 99 ALA A N 1
ATOM 771 C CA . ALA A 1 99 ? -2.131 -5.895 15.912 1.00 88.75 99 ALA A CA 1
ATOM 772 C C . ALA A 1 99 ? -3.353 -5.892 16.838 1.00 88.75 99 ALA A C 1
ATOM 774 O O . ALA A 1 99 ? -4.014 -6.918 16.958 1.00 88.75 99 ALA A O 1
ATOM 775 N N . ILE A 1 100 ? -3.681 -4.752 17.449 1.00 87.81 100 ILE A N 1
ATOM 776 C CA . ILE A 1 100 ? -4.842 -4.622 18.337 1.00 87.81 100 ILE A CA 1
ATOM 777 C C . ILE A 1 100 ? -6.145 -4.842 17.565 1.00 87.81 100 ILE A C 1
ATOM 779 O O . ILE A 1 100 ? -6.939 -5.685 17.967 1.00 87.81 100 ILE A O 1
ATOM 783 N N . MET A 1 101 ? -6.331 -4.153 16.435 1.00 89.31 101 MET A N 1
ATOM 784 C CA . MET A 1 101 ? -7.530 -4.286 15.597 1.00 89.31 101 MET A CA 1
ATOM 785 C C . MET A 1 101 ? -7.714 -5.708 15.058 1.00 89.31 101 MET A C 1
ATOM 787 O O . MET A 1 101 ? -8.836 -6.131 14.827 1.00 89.31 101 MET A O 1
ATOM 791 N N . LYS A 1 102 ? -6.619 -6.449 14.843 1.00 90.00 102 LYS A N 1
ATOM 792 C CA . LYS A 1 102 ? -6.666 -7.819 14.321 1.00 90.00 102 LYS A CA 1
ATOM 793 C C . LYS A 1 102 ? -6.859 -8.886 15.403 1.00 90.00 102 LYS A C 1
ATOM 795 O O . LYS A 1 102 ? -7.462 -9.913 15.124 1.00 90.00 102 LYS A O 1
ATOM 800 N N . ASN A 1 103 ? -6.248 -8.706 16.573 1.00 89.12 103 ASN A N 1
ATOM 801 C CA . ASN A 1 103 ? -6.142 -9.763 17.585 1.00 89.12 103 ASN A CA 1
ATOM 802 C C . ASN A 1 103 ? -7.114 -9.572 18.761 1.00 89.12 103 ASN A C 1
ATOM 804 O O . ASN A 1 103 ? -7.163 -10.423 19.644 1.00 89.12 103 ASN A O 1
ATOM 808 N N . SER A 1 104 ? -7.831 -8.449 18.821 1.00 86.81 104 SER A N 1
ATOM 809 C CA . SER A 1 104 ? -8.822 -8.175 19.860 1.00 86.81 104 SER A CA 1
ATOM 810 C C . SER A 1 104 ? -10.221 -8.515 19.362 1.00 86.81 104 SER A C 1
ATOM 812 O O . SER A 1 104 ? -10.736 -7.821 18.488 1.00 86.81 104 SER A O 1
ATOM 814 N N . GLY A 1 105 ? -10.874 -9.493 19.998 1.00 85.94 105 GLY A N 1
ATOM 815 C CA . GLY A 1 105 ? -12.261 -9.859 19.679 1.00 85.94 105 GLY A CA 1
ATOM 816 C C . GLY A 1 105 ? -13.270 -8.715 19.860 1.00 85.94 105 GLY A C 1
ATOM 817 O O . GLY A 1 105 ? -14.365 -8.750 19.308 1.00 85.94 105 GLY A O 1
ATOM 818 N N . LYS A 1 106 ? -12.895 -7.643 20.581 1.00 84.50 106 LYS A N 1
ATOM 819 C CA . LYS A 1 106 ? -13.714 -6.424 20.707 1.00 84.50 106 LYS A CA 1
ATOM 820 C C . LYS A 1 106 ? -13.985 -5.735 19.363 1.00 84.50 106 LYS A C 1
ATOM 822 O O . LYS A 1 106 ? -14.940 -4.973 19.266 1.00 84.50 106 LYS A O 1
ATOM 827 N N . PHE A 1 107 ? -13.128 -5.941 18.362 1.00 85.88 107 PHE A N 1
ATOM 828 C CA . PHE A 1 107 ? -13.155 -5.188 17.105 1.00 85.88 107 PHE A CA 1
ATOM 829 C C . PHE A 1 107 ? -13.485 -6.054 15.881 1.00 85.88 107 PHE A C 1
ATOM 831 O O . PHE A 1 107 ? -13.402 -5.557 14.762 1.00 85.88 107 PHE A O 1
ATOM 838 N N . ASP A 1 108 ? -13.904 -7.310 16.070 1.00 87.06 108 ASP A N 1
ATOM 839 C CA . ASP A 1 108 ? -14.123 -8.273 14.976 1.00 87.06 108 ASP A CA 1
ATOM 840 C C . ASP A 1 108 ? -15.176 -7.814 13.953 1.00 87.06 108 ASP A C 1
ATOM 842 O O . ASP A 1 108 ? -15.056 -8.095 12.761 1.00 87.06 108 ASP A O 1
ATOM 846 N N . ASN A 1 109 ? -16.178 -7.053 14.401 1.00 86.81 109 ASN A N 1
ATOM 847 C CA . ASN A 1 109 ? -17.253 -6.529 13.551 1.00 86.81 109 ASN A CA 1
ATOM 848 C C . ASN A 1 109 ? -16.956 -5.134 12.974 1.00 86.81 109 ASN A C 1
ATOM 850 O O . ASN A 1 109 ? -17.822 -4.526 12.346 1.00 86.81 109 ASN A O 1
ATOM 854 N N . ILE A 1 110 ? -15.748 -4.608 13.190 1.00 88.75 110 ILE A N 1
ATOM 855 C CA . ILE A 1 110 ? -15.359 -3.259 12.785 1.0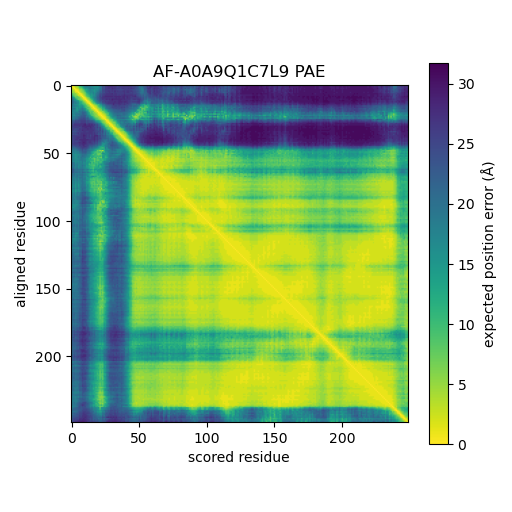0 88.75 110 ILE A CA 1
ATOM 856 C C . ILE A 1 110 ? -14.373 -3.352 11.626 1.00 88.75 110 ILE A C 1
ATOM 858 O O . ILE A 1 110 ? -13.272 -3.889 11.756 1.00 88.75 110 ILE A O 1
ATOM 862 N N . SER A 1 111 ? -14.733 -2.774 10.479 1.00 89.88 111 SER A N 1
ATOM 863 C CA . SER A 1 111 ? -13.810 -2.697 9.347 1.00 89.88 111 SER A CA 1
ATOM 864 C C . SER A 1 111 ? -12.613 -1.816 9.707 1.00 89.88 111 SER A C 1
ATOM 866 O O . SER A 1 111 ? -12.769 -0.663 10.107 1.00 89.88 111 SER A O 1
ATOM 868 N N . HIS A 1 112 ? -11.396 -2.330 9.542 1.00 91.38 112 HIS A N 1
ATOM 869 C CA . HIS A 1 112 ? -10.179 -1.543 9.731 1.00 91.38 112 HIS A CA 1
ATOM 870 C C . HIS A 1 112 ? -9.589 -1.143 8.380 1.00 91.38 112 HIS A C 1
ATOM 872 O O . HIS A 1 112 ? -9.219 -2.002 7.576 1.00 91.38 112 HIS A O 1
ATOM 878 N N . GLN A 1 113 ? -9.479 0.162 8.140 1.00 90.12 113 GLN A N 1
ATOM 879 C CA . GLN A 1 113 ? -8.790 0.747 6.992 1.00 90.12 113 GLN A CA 1
ATOM 880 C C . GLN A 1 113 ? -7.603 1.597 7.463 1.00 90.12 113 GLN A C 1
ATOM 882 O O . GLN A 1 113 ? -7.543 2.069 8.598 1.00 90.12 113 GLN A O 1
ATOM 887 N N . ILE A 1 114 ? -6.631 1.794 6.581 1.00 88.75 114 ILE A N 1
ATOM 888 C CA . ILE A 1 114 ? -5.483 2.670 6.816 1.00 88.75 114 ILE A CA 1
ATOM 889 C C . ILE A 1 114 ? -5.581 3.844 5.850 1.00 88.75 114 ILE A C 1
ATOM 891 O O . ILE A 1 114 ? -5.996 3.673 4.702 1.00 88.75 114 ILE A O 1
ATOM 895 N N . ASP A 1 115 ? -5.146 5.026 6.285 1.00 88.56 115 ASP A N 1
ATOM 896 C CA . ASP A 1 115 ? -4.984 6.156 5.371 1.00 88.56 115 ASP A CA 1
ATOM 897 C C . ASP A 1 115 ? -4.044 5.777 4.204 1.00 88.56 115 ASP A C 1
ATOM 899 O O . ASP A 1 115 ? -2.874 5.410 4.394 1.00 88.56 115 ASP A O 1
ATOM 903 N N . VAL A 1 116 ? -4.570 5.855 2.977 1.00 90.75 116 VAL A N 1
ATOM 904 C CA . VAL A 1 116 ? -3.884 5.504 1.723 1.00 90.75 116 VAL A CA 1
ATOM 905 C C . VAL A 1 116 ? -2.560 6.244 1.570 1.00 90.75 116 VAL A C 1
ATOM 907 O O . VAL A 1 116 ? -1.615 5.686 1.002 1.00 90.75 116 VAL A O 1
ATOM 910 N N . TRP A 1 117 ? -2.439 7.452 2.128 1.00 89.81 117 TRP A N 1
ATOM 911 C CA . TRP A 1 117 ? -1.195 8.212 2.110 1.00 89.81 117 TRP A CA 1
ATOM 912 C C . TRP A 1 117 ? -0.023 7.426 2.703 1.00 89.81 117 TRP A C 1
ATOM 914 O O . TRP A 1 117 ? 1.068 7.422 2.128 1.00 89.81 117 TRP A O 1
ATOM 924 N N . HIS A 1 118 ? -0.237 6.691 3.802 1.00 88.81 118 HIS A N 1
ATOM 925 C CA . HIS A 1 118 ? 0.817 5.862 4.396 1.00 88.81 118 HIS A CA 1
ATOM 926 C C . HIS A 1 118 ? 1.206 4.699 3.489 1.00 88.81 118 HIS A C 1
ATOM 928 O O . HIS A 1 118 ? 2.386 4.355 3.403 1.00 88.81 118 HIS A O 1
ATOM 934 N N . GLY A 1 119 ? 0.235 4.105 2.788 1.00 92.31 119 GLY A N 1
ATOM 935 C CA . GLY A 1 119 ? 0.485 3.070 1.784 1.00 92.31 119 GLY A CA 1
ATOM 936 C C . GLY A 1 119 ? 1.371 3.593 0.655 1.00 92.31 119 GLY A C 1
ATOM 937 O O . GLY A 1 119 ? 2.431 3.021 0.385 1.00 92.31 119 GLY A O 1
ATOM 938 N N . ALA A 1 120 ? 0.992 4.740 0.085 1.00 92.81 120 ALA A N 1
ATOM 939 C CA . ALA A 1 120 ? 1.731 5.423 -0.971 1.00 92.81 120 ALA A CA 1
ATOM 940 C C . ALA A 1 120 ? 3.154 5.798 -0.517 1.00 92.81 120 ALA A C 1
ATOM 942 O O . ALA A 1 120 ? 4.138 5.477 -1.181 1.00 92.81 120 ALA A O 1
ATOM 943 N N . LYS A 1 121 ? 3.296 6.408 0.662 1.00 92.06 121 LYS A N 1
ATOM 944 C CA . LYS A 1 121 ? 4.599 6.763 1.239 1.00 92.06 121 LYS A CA 1
ATOM 945 C C . LYS A 1 121 ? 5.495 5.537 1.432 1.00 92.06 121 LYS A C 1
ATOM 947 O O . LYS A 1 121 ? 6.680 5.573 1.097 1.00 92.06 121 LYS A O 1
ATOM 952 N N . ASN A 1 122 ? 4.941 4.442 1.951 1.00 93.25 122 ASN A N 1
ATOM 953 C CA . ASN A 1 122 ? 5.690 3.214 2.205 1.00 93.25 122 ASN A CA 1
ATOM 954 C C . ASN A 1 122 ? 6.164 2.531 0.921 1.00 93.25 122 ASN A C 1
ATOM 956 O O . ASN A 1 122 ? 7.286 2.015 0.896 1.00 93.25 122 ASN A O 1
ATOM 960 N N . ILE A 1 123 ? 5.340 2.501 -0.133 1.00 95.00 123 ILE A N 1
ATOM 961 C CA . ILE A 1 123 ? 5.774 1.928 -1.409 1.00 95.00 123 ILE A CA 1
ATOM 962 C C . ILE A 1 123 ? 6.840 2.790 -2.074 1.00 95.00 123 ILE A C 1
ATOM 964 O O . ILE A 1 123 ? 7.841 2.243 -2.525 1.00 95.00 123 ILE A O 1
ATOM 968 N N . ILE A 1 124 ? 6.703 4.116 -2.025 1.00 95.12 124 ILE A N 1
ATOM 969 C CA . ILE A 1 124 ? 7.707 5.031 -2.571 1.00 95.12 124 ILE A CA 1
ATOM 970 C C . ILE A 1 124 ? 9.038 4.878 -1.856 1.00 95.12 124 ILE A C 1
ATOM 972 O O . ILE A 1 124 ? 10.050 4.699 -2.518 1.00 95.12 124 ILE A O 1
ATOM 976 N N . LYS A 1 125 ? 9.045 4.795 -0.522 1.00 95.81 125 LYS A N 1
ATOM 977 C CA . LYS A 1 125 ? 10.274 4.517 0.234 1.00 95.81 125 LYS A CA 1
ATOM 978 C C . LYS A 1 125 ? 10.961 3.225 -0.230 1.00 95.81 125 LYS A C 1
ATOM 980 O O . LYS A 1 125 ? 12.173 3.198 -0.417 1.00 95.81 125 LYS A O 1
ATOM 985 N N . LYS A 1 126 ? 10.199 2.141 -0.415 1.00 96.31 126 LYS A N 1
ATOM 986 C CA . LYS A 1 126 ? 10.749 0.864 -0.906 1.00 96.31 126 LYS A CA 1
ATOM 987 C C . LYS A 1 126 ? 11.242 0.971 -2.347 1.00 96.31 126 LYS A C 1
ATOM 989 O O . LYS A 1 126 ? 12.250 0.348 -2.666 1.00 96.31 126 LYS A O 1
ATOM 994 N N . MET A 1 127 ? 10.543 1.738 -3.181 1.00 96.31 127 MET A N 1
ATOM 995 C CA . MET A 1 127 ? 10.899 1.943 -4.579 1.00 96.31 127 MET A CA 1
ATOM 996 C C . MET A 1 127 ? 12.177 2.763 -4.716 1.00 96.31 127 MET A C 1
ATOM 998 O O . MET A 1 127 ? 13.102 2.323 -5.383 1.00 96.31 127 MET A O 1
ATOM 1002 N N . SER A 1 128 ? 12.283 3.886 -4.004 1.0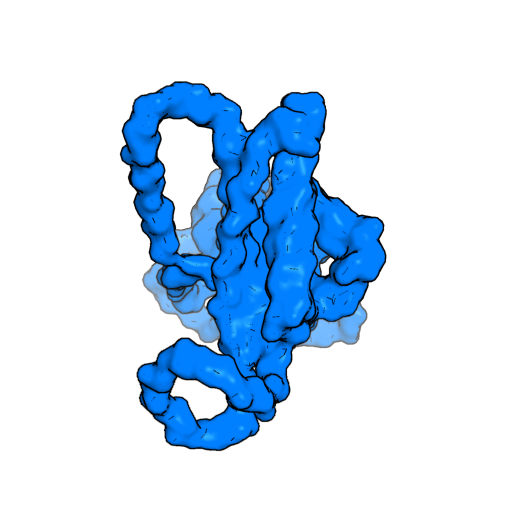0 96.25 128 SER A N 1
ATOM 1003 C CA . SER A 1 128 ? 13.494 4.710 -3.964 1.00 96.25 128 SER A CA 1
ATOM 1004 C C . SER A 1 128 ? 14.711 3.901 -3.522 1.00 96.25 128 SER A C 1
ATOM 1006 O O . SER A 1 128 ? 15.767 4.000 -4.135 1.00 96.25 128 SER A O 1
ATOM 1008 N N . ASN A 1 129 ? 14.563 3.030 -2.516 1.00 96.56 129 ASN A N 1
ATOM 1009 C CA . ASN A 1 129 ? 15.665 2.177 -2.068 1.00 96.56 129 ASN A CA 1
ATOM 1010 C C . ASN A 1 129 ? 16.207 1.269 -3.181 1.00 96.56 129 ASN A C 1
ATOM 1012 O O . ASN A 1 129 ? 17.418 1.098 -3.277 1.00 96.56 129 ASN A O 1
ATOM 1016 N N . VAL A 1 130 ? 15.335 0.672 -4.002 1.00 96.56 130 VAL A N 1
ATOM 1017 C CA . VAL A 1 130 ? 15.787 -0.197 -5.102 1.00 96.56 130 VAL A CA 1
ATOM 1018 C C . VAL A 1 130 ? 16.225 0.601 -6.326 1.00 96.56 130 VAL A C 1
ATOM 1020 O O . VAL A 1 130 ? 17.148 0.183 -7.016 1.00 96.56 130 VAL A O 1
ATOM 1023 N N . ALA A 1 131 ? 15.615 1.756 -6.577 1.00 95.56 131 ALA A N 1
ATOM 1024 C CA . ALA A 1 131 ? 15.958 2.632 -7.687 1.00 95.56 131 ALA A CA 1
ATOM 1025 C C . ALA A 1 131 ? 17.316 3.332 -7.479 1.00 95.56 131 ALA A C 1
ATOM 1027 O O . ALA A 1 131 ? 17.954 3.732 -8.444 1.00 95.56 131 ALA A O 1
ATOM 1028 N N . ASN A 1 132 ? 17.781 3.483 -6.231 1.00 95.00 132 ASN A N 1
ATOM 1029 C CA . ASN A 1 132 ? 19.092 4.067 -5.911 1.00 95.00 132 ASN A CA 1
ATOM 1030 C C . ASN A 1 132 ? 20.267 3.114 -6.201 1.00 95.00 132 ASN A C 1
ATOM 1032 O O . ASN A 1 132 ? 21.425 3.510 -6.081 1.00 95.00 132 ASN A O 1
ATOM 1036 N N . ALA A 1 133 ? 20.003 1.848 -6.533 1.00 94.62 133 ALA A N 1
ATOM 1037 C CA . ALA A 1 133 ? 21.054 0.913 -6.907 1.00 94.62 133 ALA A CA 1
ATOM 1038 C C . ALA A 1 133 ? 21.563 1.207 -8.329 1.00 94.62 133 ALA A C 1
ATOM 1040 O O . ALA A 1 133 ? 20.766 1.436 -9.234 1.00 94.62 133 ALA A O 1
ATOM 1041 N N . LYS A 1 134 ? 22.883 1.113 -8.539 1.00 92.50 134 LYS A N 1
ATOM 1042 C CA . LYS A 1 134 ? 23.523 1.293 -9.855 1.00 92.50 134 LYS A CA 1
ATOM 1043 C C . LYS A 1 134 ? 22.846 0.433 -10.930 1.00 92.50 134 LYS A C 1
ATOM 1045 O O . LYS A 1 134 ? 22.712 -0.784 -10.732 1.00 92.50 134 LYS A O 1
ATOM 1050 N N . GLY A 1 135 ? 22.484 1.031 -12.062 1.00 90.19 135 GLY A N 1
ATOM 1051 C CA . GLY A 1 135 ? 21.783 0.369 -13.168 1.00 90.19 135 GLY A CA 1
ATOM 1052 C C . GLY A 1 135 ? 20.252 0.352 -13.047 1.00 90.19 135 GLY A C 1
ATOM 1053 O O . GLY A 1 135 ? 19.608 -0.368 -13.808 1.00 90.19 135 GLY A O 1
ATOM 1054 N N . ASN A 1 136 ? 19.674 1.074 -12.077 1.00 95.25 136 ASN A N 1
ATOM 1055 C CA . ASN A 1 136 ? 18.226 1.240 -11.903 1.00 95.25 136 ASN A CA 1
ATOM 1056 C C . ASN A 1 136 ? 17.774 2.706 -12.046 1.00 95.25 136 ASN A C 1
ATOM 1058 O O . ASN A 1 136 ? 16.699 3.069 -11.569 1.00 95.25 136 ASN A O 1
ATOM 1062 N N . GLU A 1 137 ? 18.575 3.554 -12.685 1.00 93.00 137 GLU A N 1
ATOM 1063 C CA . GLU A 1 137 ? 18.357 4.997 -12.793 1.00 93.00 137 GLU A CA 1
ATOM 1064 C C . GLU A 1 137 ? 17.017 5.317 -13.472 1.00 93.00 137 GLU A C 1
ATOM 1066 O O . GLU A 1 137 ? 16.265 6.157 -12.977 1.00 93.00 137 GLU A O 1
ATOM 1071 N N . ASP A 1 138 ? 16.640 4.566 -14.511 1.00 92.44 138 ASP A N 1
ATOM 1072 C CA . ASP A 1 138 ? 15.349 4.735 -15.189 1.00 92.44 138 ASP A CA 1
ATOM 1073 C C . ASP A 1 138 ? 14.156 4.528 -14.244 1.00 92.44 138 ASP A C 1
ATOM 1075 O O . ASP A 1 138 ? 13.127 5.189 -14.381 1.00 92.44 138 ASP A O 1
ATOM 1079 N N . LEU A 1 139 ? 14.283 3.659 -13.231 1.00 95.19 139 LEU A N 1
ATOM 1080 C CA . LEU A 1 139 ? 13.216 3.420 -12.254 1.00 95.19 139 LEU A CA 1
ATOM 1081 C C . LEU A 1 139 ? 12.935 4.661 -11.396 1.00 95.19 139 LEU A C 1
ATOM 1083 O O . LEU A 1 139 ? 11.803 4.829 -10.943 1.00 95.19 139 LEU A O 1
ATOM 1087 N N . GLN A 1 140 ? 13.919 5.548 -11.198 1.00 93.62 140 GLN A N 1
ATOM 1088 C CA . GLN A 1 140 ? 13.723 6.806 -10.466 1.00 93.62 140 GLN A CA 1
ATOM 1089 C C . GLN A 1 140 ? 12.679 7.690 -11.142 1.00 93.62 140 GLN A C 1
ATOM 1091 O O . GLN A 1 140 ? 11.805 8.242 -10.472 1.00 93.62 140 GLN A O 1
ATOM 1096 N N . LEU A 1 141 ? 12.727 7.769 -12.474 1.00 93.12 141 LEU A N 1
ATOM 1097 C CA . LEU A 1 141 ? 11.811 8.578 -13.281 1.00 93.12 141 LEU A CA 1
ATOM 1098 C C . LEU A 1 141 ? 10.364 8.075 -13.175 1.00 93.12 141 LEU A C 1
ATOM 1100 O O . LEU A 1 141 ? 9.417 8.849 -13.304 1.00 93.12 141 LEU A O 1
ATOM 1104 N N . TRP A 1 142 ? 10.185 6.787 -12.875 1.00 95.25 142 TRP A N 1
ATOM 1105 C CA . TRP A 1 142 ? 8.877 6.165 -12.692 1.00 95.25 142 TRP A CA 1
ATOM 1106 C C . TRP A 1 142 ? 8.280 6.365 -11.296 1.00 95.25 142 TRP A C 1
ATOM 1108 O O . TRP A 1 142 ? 7.070 6.216 -11.142 1.00 95.25 142 TRP A O 1
ATOM 1118 N N . ILE A 1 143 ? 9.060 6.735 -10.274 1.00 94.50 143 ILE A N 1
ATOM 1119 C CA . ILE A 1 143 ? 8.583 6.840 -8.881 1.00 94.50 143 ILE A CA 1
ATOM 1120 C C . ILE A 1 143 ? 7.306 7.696 -8.736 1.00 94.50 143 ILE A C 1
ATOM 1122 O O . ILE A 1 143 ? 6.366 7.234 -8.076 1.00 94.50 143 ILE A O 1
ATOM 1126 N N . PRO A 1 144 ? 7.194 8.895 -9.345 1.00 92.50 144 PRO A N 1
ATOM 1127 C CA . PRO A 1 144 ? 5.965 9.687 -9.274 1.00 92.50 144 PRO A CA 1
ATOM 1128 C C . PRO A 1 144 ? 4.744 8.977 -9.878 1.00 92.50 144 PRO A C 1
ATOM 1130 O O . PRO A 1 144 ? 3.672 8.999 -9.271 1.00 92.50 144 PRO A O 1
ATOM 1133 N N . ALA A 1 145 ? 4.908 8.300 -11.018 1.00 92.44 145 ALA A N 1
ATOM 1134 C CA . ALA A 1 145 ? 3.840 7.542 -11.671 1.00 92.44 145 ALA A CA 1
ATOM 1135 C C . ALA A 1 145 ? 3.445 6.304 -10.853 1.00 92.44 145 ALA A C 1
ATOM 1137 O O . ALA A 1 145 ? 2.265 6.055 -10.636 1.00 92.44 145 ALA A O 1
ATOM 1138 N N . ILE A 1 146 ? 4.414 5.591 -10.267 1.00 95.00 146 ILE A N 1
ATOM 1139 C CA . ILE A 1 146 ? 4.168 4.452 -9.365 1.00 95.00 146 ILE A CA 1
ATOM 1140 C C . ILE A 1 146 ? 3.317 4.884 -8.165 1.00 95.00 146 ILE A C 1
ATOM 1142 O O . ILE A 1 146 ? 2.390 4.174 -7.765 1.00 95.00 146 ILE A O 1
ATOM 1146 N N . ARG A 1 147 ? 3.605 6.063 -7.595 1.00 94.38 147 ARG A N 1
ATOM 1147 C CA . ARG A 1 147 ? 2.774 6.654 -6.541 1.00 94.38 147 ARG A CA 1
ATOM 1148 C C . ARG A 1 147 ? 1.351 6.835 -7.055 1.00 94.38 147 ARG A C 1
ATOM 1150 O O . ARG A 1 147 ? 0.433 6.296 -6.448 1.00 94.38 147 ARG A O 1
ATOM 1157 N N . ASN A 1 148 ? 1.173 7.587 -8.140 1.00 92.06 148 ASN A N 1
ATOM 1158 C CA . ASN A 1 148 ? -0.142 7.938 -8.681 1.00 92.06 148 ASN A CA 1
ATOM 1159 C C . ASN A 1 148 ? -0.949 6.684 -9.051 1.00 92.06 148 ASN A C 1
ATOM 1161 O O . ASN A 1 148 ? -2.118 6.578 -8.684 1.00 92.06 148 ASN A O 1
ATOM 1165 N N . HIS A 1 149 ? -0.306 5.685 -9.655 1.00 93.12 149 HIS A N 1
ATOM 1166 C CA . HIS A 1 149 ? -0.903 4.390 -9.961 1.00 93.12 149 HIS A CA 1
ATOM 1167 C C . HIS A 1 149 ? -1.378 3.648 -8.710 1.00 93.12 149 HIS A C 1
ATOM 1169 O O . HIS A 1 149 ? -2.451 3.049 -8.720 1.00 93.12 149 HIS A O 1
ATOM 1175 N N . PHE A 1 150 ? -0.640 3.712 -7.597 1.00 95.25 150 PHE A N 1
ATOM 1176 C CA . PHE A 1 150 ? -1.097 3.142 -6.326 1.00 95.25 150 PHE A CA 1
ATOM 1177 C C . PHE A 1 150 ? -2.374 3.831 -5.815 1.00 95.25 150 PHE A C 1
ATOM 1179 O O . PHE A 1 150 ? -3.322 3.143 -5.428 1.00 95.25 150 PHE A O 1
ATOM 1186 N N . TRP A 1 151 ? -2.439 5.167 -5.866 1.00 93.56 151 TRP A N 1
ATOM 1187 C CA . TRP A 1 151 ? -3.655 5.919 -5.522 1.00 93.56 151 TRP A CA 1
ATOM 1188 C C . TRP A 1 151 ? -4.825 5.534 -6.428 1.00 93.56 151 TRP A C 1
ATOM 1190 O O . TRP A 1 151 ? -5.904 5.205 -5.934 1.00 93.56 151 TRP A O 1
ATOM 1200 N N . PHE A 1 152 ? -4.593 5.508 -7.741 1.00 92.38 152 PHE A N 1
ATOM 1201 C CA . PHE A 1 152 ? -5.581 5.099 -8.732 1.00 92.38 152 PHE A CA 1
ATOM 1202 C C . PHE A 1 152 ? -6.084 3.675 -8.488 1.00 92.38 152 PHE A C 1
ATOM 1204 O O . PHE A 1 152 ? -7.289 3.432 -8.535 1.00 92.38 152 PHE A O 1
ATOM 1211 N N . SER A 1 153 ? -5.182 2.745 -8.167 1.00 93.56 153 SER A N 1
ATOM 1212 C CA . SER A 1 153 ? -5.521 1.356 -7.854 1.00 93.56 153 SER A CA 1
ATOM 1213 C C . SER A 1 153 ? -6.473 1.286 -6.662 1.00 93.56 153 SER A C 1
ATOM 1215 O O . SER A 1 153 ? -7.522 0.649 -6.750 1.00 93.56 153 SER A O 1
ATOM 1217 N N . CYS A 1 154 ? -6.146 1.991 -5.573 1.00 94.19 154 CYS A N 1
ATOM 1218 C CA . CYS A 1 154 ? -6.980 2.048 -4.372 1.00 94.19 154 CYS A CA 1
ATOM 1219 C C . CYS A 1 154 ? -8.345 2.693 -4.665 1.00 94.19 154 CYS A C 1
ATOM 1221 O O . CYS A 1 154 ? -9.371 2.180 -4.230 1.00 94.19 154 CYS A O 1
ATOM 1223 N N . ARG A 1 155 ? -8.388 3.766 -5.466 1.00 92.88 155 ARG A N 1
ATOM 1224 C CA . ARG A 1 155 ? -9.637 4.447 -5.843 1.00 92.88 155 ARG A CA 1
ATOM 1225 C C . ARG A 1 155 ? -10.535 3.598 -6.747 1.00 92.88 155 ARG A C 1
ATOM 1227 O O . ARG A 1 155 ? -11.753 3.620 -6.598 1.00 92.88 155 ARG A O 1
ATOM 1234 N N . SER A 1 156 ? -9.941 2.856 -7.677 1.00 89.94 156 SER A N 1
ATOM 1235 C CA . SER A 1 156 ? -10.647 2.159 -8.763 1.00 89.94 156 SER A CA 1
ATOM 1236 C C . SER A 1 156 ? -11.050 0.722 -8.430 1.00 89.94 156 SER A C 1
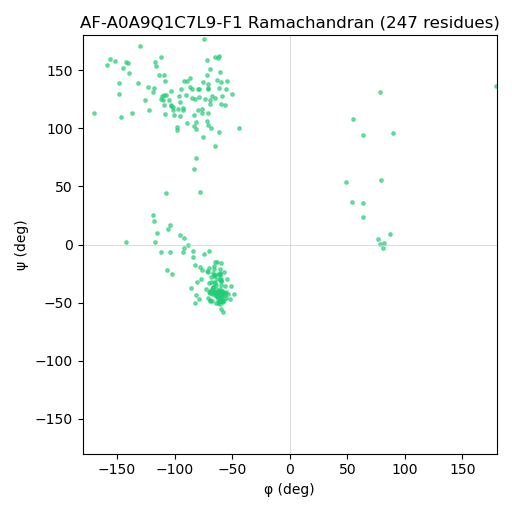ATOM 1238 O O . SER A 1 156 ? -11.672 0.041 -9.255 1.00 89.94 156 SER A O 1
ATOM 1240 N N . CYS A 1 157 ? -10.673 0.230 -7.248 1.00 91.38 157 CYS A N 1
ATOM 1241 C CA . CYS A 1 157 ? -10.950 -1.139 -6.831 1.00 91.38 157 CYS A CA 1
ATOM 1242 C C . CYS A 1 157 ? -12.344 -1.346 -6.227 1.00 91.38 157 CYS A C 1
ATOM 1244 O O . CYS A 1 157 ? -12.755 -2.490 -6.081 1.00 91.38 157 CYS A O 1
ATOM 1246 N N . SER A 1 158 ? -13.096 -0.279 -5.935 1.00 91.88 158 SER A N 1
ATOM 1247 C CA . SER A 1 158 ? -14.485 -0.369 -5.452 1.00 91.88 158 SER A CA 1
ATOM 1248 C C . SER A 1 158 ? -14.650 -1.267 -4.209 1.00 91.88 158 SER A C 1
ATOM 1250 O O . SER A 1 158 ? -15.626 -2.002 -4.113 1.00 91.88 158 SER A O 1
ATOM 1252 N N . GLY A 1 159 ? -13.683 -1.259 -3.282 1.00 91.94 159 GLY A N 1
ATOM 1253 C CA . GLY A 1 159 ? -13.715 -2.107 -2.082 1.00 91.94 159 GLY A CA 1
ATOM 1254 C C . GLY A 1 159 ? -13.317 -3.575 -2.307 1.00 91.94 159 GLY A C 1
ATOM 1255 O O . GLY A 1 159 ? -13.283 -4.350 -1.348 1.00 91.94 159 GLY A O 1
ATOM 1256 N N . ASP A 1 160 ? -12.966 -3.978 -3.532 1.00 94.38 160 ASP A N 1
ATOM 1257 C CA . ASP A 1 160 ? -12.516 -5.335 -3.854 1.00 94.38 160 ASP A CA 1
ATOM 1258 C C . ASP A 1 160 ? -10.981 -5.445 -3.790 1.00 94.38 160 ASP A C 1
ATOM 1260 O O . ASP A 1 160 ? -10.231 -4.851 -4.569 1.00 94.38 160 ASP A O 1
ATOM 1264 N N . THR A 1 161 ? -10.497 -6.266 -2.854 1.00 94.62 161 THR A N 1
ATOM 1265 C CA . THR A 1 161 ? -9.060 -6.500 -2.645 1.00 94.62 161 THR A CA 1
ATOM 1266 C C . THR A 1 161 ? -8.401 -7.264 -3.798 1.00 94.62 161 THR A C 1
ATOM 1268 O O . THR A 1 161 ? -7.217 -7.050 -4.069 1.00 94.62 161 THR A O 1
ATOM 1271 N N . MET A 1 162 ? -9.121 -8.159 -4.477 1.00 92.38 162 MET A N 1
ATOM 1272 C CA . MET A 1 162 ? -8.598 -8.890 -5.633 1.00 92.38 162 MET A CA 1
ATOM 1273 C C . MET A 1 162 ? -8.456 -7.955 -6.829 1.00 92.38 162 MET A C 1
ATOM 1275 O O . MET A 1 162 ? -7.377 -7.887 -7.423 1.00 92.38 162 MET A O 1
ATOM 1279 N N . LYS A 1 163 ? -9.478 -7.136 -7.094 1.00 91.62 163 LYS A N 1
ATOM 1280 C CA . LYS A 1 163 ? -9.409 -6.061 -8.092 1.00 91.62 163 LYS A CA 1
ATOM 1281 C C . LYS A 1 163 ? -8.286 -5.067 -7.785 1.00 91.62 163 LYS A C 1
ATOM 1283 O O . LYS A 1 163 ? -7.541 -4.697 -8.688 1.00 91.62 163 LYS A O 1
ATOM 1288 N N . LEU A 1 164 ? -8.100 -4.686 -6.517 1.00 94.75 164 LEU A N 1
ATOM 1289 C CA . LEU A 1 164 ? -6.990 -3.827 -6.088 1.00 94.75 164 LEU A CA 1
ATOM 1290 C C . LEU A 1 164 ? -5.628 -4.443 -6.422 1.00 94.75 164 LEU A C 1
ATOM 1292 O O . LEU A 1 164 ? -4.773 -3.767 -6.990 1.00 94.75 164 LEU A O 1
ATOM 1296 N N . LYS A 1 165 ? -5.420 -5.725 -6.099 1.00 94.62 165 LYS A N 1
ATOM 1297 C CA . LYS A 1 165 ? -4.182 -6.444 -6.440 1.00 94.62 165 LYS A CA 1
ATOM 1298 C C . LYS A 1 165 ? -3.946 -6.474 -7.948 1.00 94.62 165 LYS A C 1
ATOM 1300 O O . LYS A 1 165 ? -2.824 -6.212 -8.371 1.00 94.62 165 LYS A O 1
ATOM 1305 N N . ALA A 1 166 ? -4.982 -6.759 -8.737 1.00 91.56 166 ALA A N 1
ATOM 1306 C CA . ALA A 1 166 ? -4.887 -6.830 -10.191 1.00 91.56 166 ALA A CA 1
ATOM 1307 C C . ALA A 1 166 ? -4.489 -5.478 -10.806 1.00 91.56 166 ALA A C 1
ATOM 1309 O O . ALA A 1 166 ? -3.511 -5.418 -11.547 1.00 91.56 166 ALA A O 1
ATOM 1310 N N . ILE A 1 167 ? -5.176 -4.387 -10.437 1.00 91.75 167 ILE A N 1
ATOM 1311 C CA . ILE A 1 167 ? -4.839 -3.039 -10.925 1.00 91.75 167 ILE A CA 1
ATOM 1312 C C . ILE A 1 167 ? -3.443 -2.639 -10.433 1.00 91.75 167 ILE A C 1
ATOM 1314 O O . ILE A 1 167 ? -2.632 -2.148 -11.203 1.00 91.75 167 ILE A O 1
ATOM 1318 N N . CYS A 1 168 ? -3.101 -2.898 -9.171 1.00 93.81 168 CYS A N 1
ATOM 1319 C CA . CYS A 1 168 ? -1.787 -2.534 -8.645 1.00 93.81 168 CYS A CA 1
ATOM 1320 C C . CYS A 1 168 ? -0.647 -3.260 -9.384 1.00 93.81 168 CYS A C 1
ATOM 1322 O O . CYS A 1 168 ? 0.373 -2.646 -9.694 1.00 93.81 168 CYS A O 1
ATOM 1324 N N . LEU A 1 169 ? -0.822 -4.546 -9.709 1.00 93.62 169 LEU A N 1
ATOM 1325 C CA . LEU A 1 169 ? 0.174 -5.341 -10.431 1.00 93.62 169 LEU A CA 1
ATOM 1326 C C . LEU A 1 169 ? 0.244 -5.036 -11.930 1.00 93.62 169 LEU A C 1
ATOM 1328 O O . LEU A 1 169 ? 1.306 -5.273 -12.502 1.00 93.62 169 LEU A O 1
ATOM 1332 N N . SER A 1 170 ? -0.805 -4.467 -12.539 1.00 92.75 170 SER A N 1
ATOM 1333 C CA . SER A 1 170 ? -0.785 -4.071 -13.958 1.00 92.75 170 SER A CA 1
ATOM 1334 C C . SER A 1 170 ? 0.284 -3.029 -14.287 1.00 92.75 170 SER A C 1
ATOM 1336 O O . SER A 1 170 ? 0.706 -2.894 -15.431 1.00 92.75 170 SER A O 1
ATOM 1338 N N . LEU A 1 171 ? 0.756 -2.305 -13.268 1.00 93.94 171 LEU A N 1
ATOM 1339 C CA . LEU A 1 171 ? 1.898 -1.403 -13.367 1.00 93.94 171 LEU A CA 1
ATOM 1340 C C . LEU A 1 171 ? 3.116 -2.086 -14.001 1.00 93.94 171 LEU A C 1
ATOM 1342 O O . LEU A 1 171 ? 3.864 -1.444 -14.724 1.00 93.94 171 LEU A O 1
ATOM 1346 N N . LEU A 1 172 ? 3.325 -3.379 -13.729 1.00 95.19 172 LEU A N 1
ATOM 1347 C CA . LEU A 1 172 ? 4.494 -4.118 -14.207 1.00 95.19 172 LEU A CA 1
ATOM 1348 C C . LEU A 1 172 ? 4.526 -4.246 -15.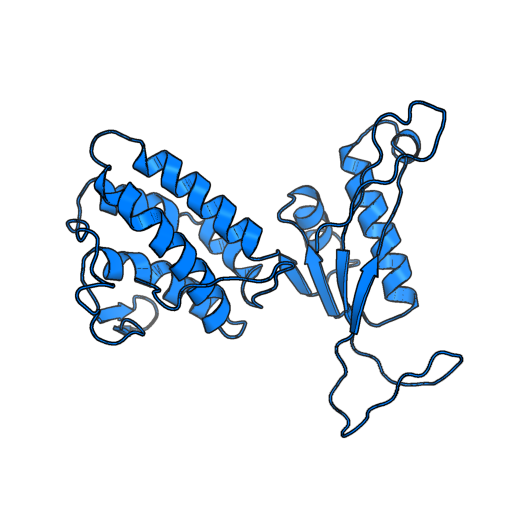733 1.00 95.19 172 LEU A C 1
ATOM 1350 O O . LEU A 1 172 ? 5.608 -4.259 -16.307 1.00 95.19 172 LEU A O 1
ATOM 1354 N N . GLN A 1 173 ? 3.360 -4.336 -16.369 1.00 94.06 173 GLN A N 1
ATOM 1355 C CA . GLN A 1 173 ? 3.208 -4.353 -17.822 1.00 94.06 173 GLN A CA 1
ATOM 1356 C C . GLN A 1 173 ? 3.253 -2.927 -18.371 1.00 94.06 173 GLN A C 1
ATOM 1358 O O . GLN A 1 173 ? 3.985 -2.635 -19.316 1.00 94.06 173 GLN A O 1
ATOM 1363 N N . HIS A 1 174 ? 2.567 -2.007 -17.691 1.00 91.56 174 HIS A N 1
ATOM 1364 C CA . HIS A 1 174 ? 2.497 -0.617 -18.114 1.00 91.56 174 HIS A CA 1
ATOM 1365 C C . HIS A 1 174 ? 3.883 0.032 -18.254 1.00 91.56 174 HIS A C 1
ATOM 1367 O O . HIS A 1 174 ? 4.183 0.612 -19.291 1.00 91.56 174 HIS A O 1
ATOM 1373 N N . VAL A 1 175 ? 4.774 -0.115 -17.265 1.00 93.81 175 VAL A N 1
ATOM 1374 C CA . VAL A 1 175 ? 6.105 0.529 -17.299 1.00 93.81 175 VAL A CA 1
ATOM 1375 C C . VAL A 1 175 ? 7.024 0.026 -18.419 1.00 93.81 175 VAL A C 1
ATOM 1377 O O . VAL A 1 175 ? 8.033 0.674 -18.699 1.00 93.81 175 VAL A O 1
ATOM 1380 N N . VAL A 1 176 ? 6.707 -1.113 -19.044 1.00 95.00 176 VAL A N 1
ATOM 1381 C CA . VAL A 1 176 ? 7.454 -1.683 -20.180 1.00 95.00 176 VAL A CA 1
ATOM 1382 C C . VAL A 1 176 ? 6.735 -1.478 -21.519 1.00 95.00 176 VAL A C 1
ATOM 1384 O O . VAL A 1 176 ? 7.078 -2.132 -22.499 1.00 95.00 176 VAL A O 1
ATOM 1387 N N . ASN A 1 177 ? 5.761 -0.560 -21.570 1.00 93.12 177 ASN A N 1
ATOM 1388 C CA . ASN A 1 177 ? 4.920 -0.273 -22.736 1.00 93.12 177 ASN A CA 1
ATOM 1389 C C . ASN A 1 177 ? 4.017 -1.437 -23.183 1.00 93.12 177 ASN A C 1
ATOM 1391 O O . ASN A 1 177 ? 3.619 -1.502 -24.344 1.00 93.12 177 ASN A O 1
ATOM 1395 N N . GLU A 1 178 ? 3.685 -2.362 -22.282 1.00 92.50 178 GLU A N 1
ATOM 1396 C CA . GLU A 1 178 ? 2.711 -3.424 -22.545 1.00 92.50 178 GLU A CA 1
ATOM 1397 C C . GLU A 1 178 ? 1.356 -2.999 -21.970 1.00 92.50 178 GLU A C 1
ATOM 1399 O O . GLU A 1 178 ? 1.109 -3.092 -20.767 1.00 92.50 178 GLU A O 1
ATOM 1404 N N . HIS A 1 179 ? 0.483 -2.481 -22.835 1.00 89.06 179 HIS A N 1
ATOM 1405 C CA . HIS A 1 179 ? -0.823 -1.933 -22.435 1.00 89.06 179 HIS A CA 1
ATOM 1406 C C . HIS A 1 179 ? -1.963 -2.945 -22.492 1.00 89.06 179 HIS A C 1
ATOM 1408 O O . HIS A 1 179 ? -3.055 -2.643 -22.018 1.00 89.06 179 HIS A O 1
ATOM 1414 N N . GLU A 1 180 ? -1.695 -4.141 -23.009 1.00 90.88 180 GLU A N 1
ATOM 1415 C CA . GLU A 1 180 ? -2.592 -5.293 -23.007 1.00 90.88 180 GLU A CA 1
ATOM 1416 C C . GLU A 1 180 ? -1.826 -6.528 -22.526 1.00 90.88 180 GLU A C 1
ATOM 1418 O O . GLU A 1 180 ? -0.654 -6.720 -22.859 1.00 90.88 180 GLU A O 1
ATOM 1423 N N . TRP A 1 181 ? -2.461 -7.357 -21.701 1.00 91.25 181 TRP A N 1
ATOM 1424 C CA . TRP A 1 181 ? -1.852 -8.569 -21.157 1.00 91.25 181 TRP A CA 1
ATOM 1425 C C . TRP A 1 181 ? -2.910 -9.594 -20.763 1.00 91.25 181 TRP A C 1
ATOM 1427 O O . TRP A 1 181 ? -4.058 -9.260 -20.488 1.00 91.25 181 TRP A O 1
ATOM 1437 N N . VAL A 1 182 ? -2.508 -10.857 -20.655 1.00 86.19 182 VAL A N 1
ATOM 1438 C CA . VAL A 1 182 ? -3.377 -11.919 -20.136 1.00 86.19 182 VAL A CA 1
ATOM 1439 C C . VAL A 1 182 ? -3.306 -11.932 -18.609 1.00 86.19 182 VAL A C 1
ATOM 1441 O O . VAL A 1 182 ? -2.223 -12.001 -18.018 1.00 86.19 182 VAL A O 1
ATOM 1444 N N . LEU A 1 183 ? -4.458 -11.846 -17.948 1.00 79.25 183 LEU A N 1
ATOM 1445 C CA . LEU A 1 183 ? -4.564 -11.939 -16.499 1.00 79.25 183 LEU A CA 1
ATOM 1446 C C . LEU A 1 183 ? -4.355 -13.387 -16.059 1.00 79.25 183 LEU A C 1
ATOM 1448 O O . LEU A 1 183 ? -5.070 -14.295 -16.461 1.00 79.25 183 LEU A O 1
ATOM 1452 N N . SER A 1 184 ? -3.406 -13.602 -15.149 1.00 74.25 184 SER A N 1
ATOM 1453 C CA . SER A 1 184 ? -3.118 -14.934 -14.602 1.00 74.25 184 SER A CA 1
ATOM 1454 C C . SER A 1 184 ? -4.214 -15.478 -13.678 1.00 74.25 184 SER A C 1
ATOM 1456 O O . SER A 1 184 ? -4.070 -16.581 -13.166 1.00 74.25 184 SER A O 1
ATOM 1458 N N . LEU A 1 185 ? -5.239 -14.677 -13.370 1.00 71.25 185 LEU A N 1
ATOM 1459 C CA . LEU A 1 185 ? -6.327 -15.069 -12.477 1.00 71.25 185 LEU A CA 1
ATOM 1460 C C . LEU A 1 185 ? -7.337 -15.970 -13.197 1.00 71.25 185 LEU A C 1
ATOM 1462 O O . LEU A 1 185 ? -7.723 -16.994 -12.649 1.00 71.25 185 LEU A O 1
ATOM 1466 N N . ASP A 1 186 ? -7.744 -15.578 -14.403 1.00 78.75 186 ASP A N 1
ATOM 1467 C CA . ASP A 1 186 ? -8.839 -16.198 -15.160 1.00 78.75 186 ASP A CA 1
ATOM 1468 C C . ASP A 1 186 ? -8.574 -16.286 -16.676 1.00 78.75 186 ASP A C 1
ATOM 1470 O O . ASP A 1 186 ? -9.432 -16.742 -17.425 1.00 78.75 186 ASP A O 1
ATOM 1474 N N . GLY A 1 187 ? -7.399 -15.857 -17.148 1.00 80.12 187 GLY A N 1
ATOM 1475 C CA . GLY A 1 187 ? -7.052 -15.850 -18.570 1.00 80.12 187 GLY A CA 1
ATOM 1476 C C . GLY A 1 187 ? -7.694 -14.716 -19.375 1.00 80.12 187 GLY A C 1
ATOM 1477 O O . GLY A 1 187 ? -7.512 -14.668 -20.590 1.00 80.12 187 GLY A O 1
ATOM 1478 N N . SER A 1 188 ? -8.420 -13.794 -18.738 1.00 84.56 188 SER A N 1
ATOM 1479 C CA . SER A 1 188 ? -9.024 -12.651 -19.427 1.00 84.56 188 SER A CA 1
ATOM 1480 C C . SER A 1 188 ? -7.981 -11.617 -19.869 1.00 84.56 188 SER A C 1
ATOM 1482 O O . SER A 1 188 ? -6.867 -11.550 -19.341 1.00 84.56 188 SER A O 1
ATOM 1484 N N . VAL A 1 189 ? -8.336 -10.784 -20.851 1.00 86.12 189 VAL A N 1
ATOM 1485 C CA . VAL A 1 189 ? -7.470 -9.693 -21.316 1.00 86.12 189 VAL A CA 1
ATOM 1486 C C . VAL A 1 189 ? -7.584 -8.508 -20.357 1.00 86.12 189 VAL A C 1
ATOM 1488 O O . VAL A 1 189 ? -8.639 -7.888 -20.215 1.00 86.12 189 VAL A O 1
ATOM 1491 N N . GLY A 1 190 ? -6.479 -8.182 -19.695 1.00 84.88 190 GLY A N 1
ATOM 1492 C CA . GLY A 1 190 ? -6.289 -6.930 -18.981 1.00 84.88 190 GLY A CA 1
ATOM 1493 C C . GLY A 1 190 ? -5.761 -5.854 -19.924 1.00 84.88 190 GLY A C 1
ATOM 1494 O O . GLY A 1 190 ? -4.948 -6.139 -20.798 1.00 84.88 190 GLY A O 1
ATOM 1495 N N . LYS A 1 191 ? -6.209 -4.612 -19.727 1.00 88.31 191 LYS A N 1
ATOM 1496 C CA . LYS A 1 191 ? -5.694 -3.451 -20.454 1.00 88.31 191 LYS A CA 1
ATOM 1497 C C . LYS A 1 191 ? -5.544 -2.223 -19.570 1.00 88.31 191 LYS A C 1
ATOM 1499 O O . LYS A 1 191 ? -6.223 -2.097 -18.540 1.00 88.31 191 LYS A O 1
ATOM 1504 N N . CYS A 1 192 ? -4.669 -1.312 -19.978 1.00 86.56 192 CYS A N 1
ATOM 1505 C CA . CYS A 1 192 ? -4.541 -0.006 -19.349 1.00 86.56 192 CYS A CA 1
ATOM 1506 C C . CYS A 1 192 ? -5.848 0.799 -19.433 1.00 86.56 192 CYS A C 1
ATOM 1508 O O . CYS A 1 192 ? -6.648 0.652 -20.354 1.00 86.56 192 CYS A O 1
ATOM 1510 N N . ARG A 1 193 ? -6.090 1.636 -18.417 1.00 83.25 193 ARG A N 1
ATOM 1511 C CA . ARG A 1 193 ? -7.323 2.432 -18.266 1.00 83.25 193 ARG A CA 1
ATOM 1512 C C . ARG A 1 193 ? -7.080 3.913 -18.549 1.00 83.25 193 ARG A C 1
ATOM 1514 O O . ARG A 1 193 ? -7.508 4.766 -17.778 1.00 83.25 193 ARG A O 1
ATOM 1521 N N . HIS A 1 194 ? -6.347 4.188 -19.615 1.00 81.25 194 HIS A N 1
ATOM 1522 C CA . HIS A 1 194 ? -6.100 5.529 -20.123 1.00 81.25 194 HIS A CA 1
ATOM 1523 C C . HIS A 1 194 ? -6.097 5.484 -21.652 1.00 81.25 194 HIS A C 1
ATOM 1525 O O . HIS A 1 194 ? -5.871 4.426 -22.243 1.00 81.25 194 HIS A O 1
ATOM 1531 N N . GLU A 1 195 ? -6.360 6.628 -22.269 1.00 80.88 195 GLU A N 1
ATOM 1532 C CA . GLU A 1 195 ? -6.180 6.832 -23.707 1.00 80.88 195 GLU A CA 1
ATOM 1533 C C . GLU A 1 195 ? -4.690 6.969 -24.045 1.00 80.88 195 GLU A C 1
ATOM 1535 O O . GLU A 1 195 ? -3.833 6.945 -23.155 1.00 80.88 195 GLU A O 1
ATOM 1540 N N . GLU A 1 196 ? -4.355 7.090 -25.327 1.00 81.81 196 GLU A N 1
ATOM 1541 C CA . GLU A 1 196 ? -2.974 7.346 -25.728 1.00 81.81 196 GLU A CA 1
ATOM 1542 C C . GLU A 1 196 ? -2.428 8.600 -25.036 1.00 81.81 196 GLU A C 1
ATOM 1544 O O . GLU A 1 196 ? -3.086 9.636 -24.942 1.00 81.81 196 GLU A O 1
ATOM 1549 N N . LEU A 1 197 ? -1.213 8.483 -24.502 1.00 81.75 197 LEU A N 1
ATOM 1550 C CA . LEU A 1 197 ? -0.589 9.583 -23.784 1.00 81.75 197 LEU A CA 1
ATOM 1551 C C . LEU A 1 197 ? -0.190 10.674 -24.766 1.00 81.75 197 LEU A C 1
ATOM 1553 O O . LEU A 1 197 ? 0.460 10.405 -25.778 1.00 81.75 197 LEU A O 1
ATOM 1557 N N . THR A 1 198 ? -0.503 11.918 -24.414 1.00 84.06 198 THR A N 1
ATOM 1558 C CA . THR A 1 198 ? 0.017 13.073 -25.140 1.00 84.06 198 THR A CA 1
ATOM 1559 C C . THR A 1 198 ? 1.543 13.112 -25.040 1.00 84.06 198 THR A C 1
ATOM 1561 O O . THR A 1 198 ? 2.147 12.545 -24.123 1.00 84.06 198 THR A O 1
ATOM 1564 N N . GLN A 1 199 ? 2.198 13.838 -25.946 1.00 77.62 199 GLN A N 1
ATOM 1565 C CA . GLN A 1 199 ? 3.651 14.010 -25.883 1.00 77.62 199 GLN A CA 1
ATOM 1566 C C . GLN A 1 199 ? 4.110 14.701 -24.584 1.00 77.62 199 GLN A C 1
ATOM 1568 O O . GLN A 1 199 ? 5.218 14.451 -24.116 1.00 77.62 199 GLN A O 1
ATOM 1573 N N . ALA A 1 200 ? 3.244 15.514 -23.969 1.00 79.88 200 ALA A N 1
ATOM 1574 C CA . ALA A 1 200 ? 3.502 16.139 -22.675 1.00 79.88 200 ALA A CA 1
ATOM 1575 C C . ALA A 1 200 ? 3.429 15.132 -21.509 1.00 79.88 200 ALA A C 1
ATOM 1577 O O . ALA A 1 200 ? 4.250 15.190 -20.592 1.00 79.88 200 ALA A O 1
ATOM 1578 N N . ASP A 1 201 ? 2.487 14.185 -21.558 1.00 78.94 201 ASP A N 1
ATOM 1579 C CA . ASP A 1 201 ? 2.335 13.133 -20.544 1.00 78.94 201 ASP A CA 1
ATOM 1580 C C . ASP A 1 201 ? 3.383 12.014 -20.705 1.00 78.94 201 ASP A C 1
ATOM 1582 O O . ASP A 1 201 ? 3.830 11.405 -19.727 1.00 78.94 201 ASP A O 1
ATOM 1586 N N . ARG A 1 202 ? 3.845 11.757 -21.937 1.00 85.56 202 ARG A N 1
ATOM 1587 C CA . ARG A 1 202 ? 4.894 10.776 -22.254 1.00 85.56 202 ARG A CA 1
ATOM 1588 C C . ARG A 1 202 ? 6.304 11.356 -22.064 1.00 85.56 202 ARG A C 1
ATOM 1590 O O . ARG A 1 202 ? 7.098 11.460 -22.991 1.00 85.56 202 ARG A O 1
ATOM 1597 N N . ASN A 1 203 ? 6.640 11.677 -20.819 1.00 85.00 203 ASN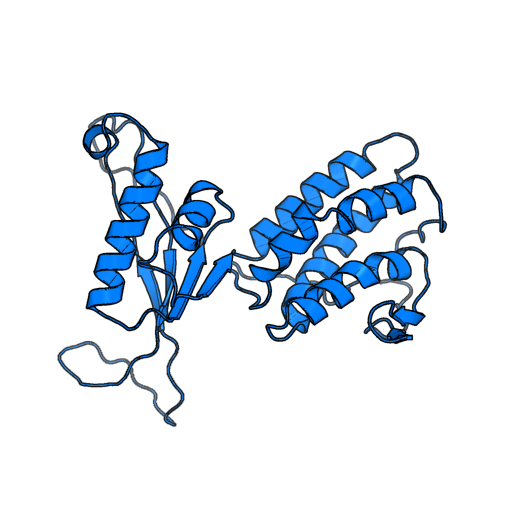 A N 1
ATOM 1598 C CA . ASN A 1 203 ? 7.833 12.459 -20.457 1.00 85.00 203 ASN A CA 1
ATOM 1599 C C . ASN A 1 203 ? 9.010 11.677 -19.829 1.00 85.00 203 ASN A C 1
ATOM 1601 O O . ASN A 1 203 ? 9.918 12.277 -19.259 1.00 85.00 203 ASN A O 1
ATOM 1605 N N . LYS A 1 204 ? 9.009 10.343 -19.887 1.00 88.75 204 LYS A N 1
ATOM 1606 C CA . LYS A 1 204 ? 10.037 9.476 -19.266 1.00 88.75 204 LYS A CA 1
ATOM 1607 C C . LYS A 1 204 ? 10.301 8.246 -20.127 1.00 88.75 204 LYS A C 1
ATOM 1609 O O . LYS A 1 204 ? 9.376 7.838 -20.798 1.00 88.75 204 LYS A O 1
ATOM 1614 N N . PRO A 1 205 ? 11.471 7.598 -20.142 1.00 91.31 205 PRO A N 1
ATOM 1615 C CA . PRO A 1 205 ? 11.691 6.386 -20.939 1.00 91.31 205 PRO A CA 1
ATOM 1616 C C . PRO A 1 205 ? 10.900 5.183 -20.399 1.00 91.31 205 PRO A C 1
ATOM 1618 O O . PRO A 1 205 ? 10.584 5.112 -19.211 1.00 91.31 205 PRO A O 1
ATOM 1621 N N . TRP A 1 206 ? 10.530 4.241 -21.274 1.00 94.69 206 TRP A N 1
ATOM 1622 C CA . TRP A 1 206 ? 9.978 2.950 -20.838 1.00 94.69 206 TRP A CA 1
ATOM 1623 C C . TRP A 1 206 ? 11.095 2.113 -20.224 1.00 94.69 206 TRP A C 1
ATOM 1625 O O . TRP A 1 206 ? 12.233 2.172 -20.687 1.00 94.69 206 TRP A O 1
ATOM 1635 N N . LEU A 1 207 ? 10.782 1.307 -19.213 1.00 95.94 207 LEU A N 1
ATOM 1636 C CA . LEU A 1 207 ? 11.743 0.322 -18.733 1.00 95.94 207 LEU A CA 1
ATOM 1637 C C . LEU A 1 207 ? 11.888 -0.783 -19.777 1.00 95.94 207 LEU A C 1
ATOM 1639 O O . LEU A 1 207 ? 10.899 -1.287 -20.307 1.00 95.94 207 LEU A O 1
ATOM 1643 N N . GLN A 1 208 ? 13.115 -1.233 -20.023 1.00 95.81 208 GLN A N 1
ATOM 1644 C CA . GLN A 1 208 ? 13.318 -2.430 -20.829 1.00 95.81 208 GLN A CA 1
ATOM 1645 C C . GLN A 1 208 ? 12.790 -3.658 -20.069 1.00 95.81 208 GLN A C 1
ATOM 1647 O O . GLN A 1 208 ? 13.168 -3.909 -18.914 1.00 95.81 208 GLN A O 1
ATOM 1652 N N . LYS A 1 209 ? 11.931 -4.452 -20.717 1.00 96.56 209 LYS A N 1
ATOM 1653 C CA . LYS A 1 209 ? 11.405 -5.696 -20.145 1.00 96.56 209 LYS A CA 1
ATOM 1654 C C . LYS A 1 209 ? 12.550 -6.649 -19.815 1.00 96.56 209 LYS A C 1
ATOM 1656 O O . LYS A 1 209 ? 13.418 -6.930 -20.628 1.00 96.56 209 LYS A O 1
ATOM 1661 N N . GLY A 1 210 ? 12.546 -7.125 -18.576 1.00 95.88 210 GLY A N 1
ATOM 1662 C CA . GLY A 1 210 ? 13.573 -8.028 -18.046 1.00 95.88 210 GLY A CA 1
ATOM 1663 C C . GLY A 1 210 ? 14.862 -7.343 -17.585 1.00 95.88 210 GLY A C 1
ATOM 1664 O O . GLY A 1 210 ? 15.714 -8.024 -17.022 1.00 95.88 210 GLY A O 1
ATOM 1665 N N . SER A 1 211 ? 14.989 -6.021 -17.741 1.00 96.31 211 SER A N 1
ATOM 1666 C CA . SER A 1 211 ? 16.124 -5.265 -17.200 1.00 96.31 211 SER A CA 1
ATOM 1667 C C . SER A 1 211 ? 16.204 -5.355 -15.676 1.00 96.31 211 SER A C 1
ATOM 1669 O O . SER A 1 211 ? 15.217 -5.645 -14.990 1.00 96.31 211 SER A O 1
ATOM 1671 N N . LYS A 1 212 ? 17.378 -5.022 -15.131 1.00 96.44 212 LYS A N 1
ATOM 1672 C CA . LYS A 1 212 ? 17.609 -4.929 -13.685 1.00 96.44 212 LYS A CA 1
ATOM 1673 C C . LYS A 1 212 ? 16.592 -4.007 -12.995 1.00 96.44 212 LYS A C 1
ATOM 1675 O O . LYS A 1 212 ? 16.034 -4.383 -11.964 1.00 96.44 212 LYS A O 1
ATOM 1680 N N . ALA A 1 213 ? 16.285 -2.862 -13.606 1.00 96.56 213 ALA A N 1
ATOM 1681 C CA . ALA A 1 213 ? 15.295 -1.906 -13.117 1.00 96.56 213 ALA A CA 1
ATOM 1682 C C . ALA A 1 213 ? 13.884 -2.520 -13.059 1.00 96.56 213 ALA A C 1
ATOM 1684 O O . ALA A 1 213 ? 13.203 -2.443 -12.033 1.00 96.56 213 ALA A O 1
ATOM 1685 N N . HIS A 1 214 ? 13.463 -3.199 -14.133 1.00 97.31 214 HIS A N 1
ATOM 1686 C CA . HIS A 1 214 ? 12.164 -3.870 -14.190 1.00 97.31 214 HIS A CA 1
ATOM 1687 C C . HIS A 1 214 ? 12.062 -5.017 -13.169 1.00 97.31 214 HIS A C 1
ATOM 1689 O O . HIS A 1 214 ? 11.071 -5.117 -12.444 1.00 97.31 214 HIS A O 1
ATOM 1695 N N . GLN A 1 215 ? 13.095 -5.852 -13.044 1.00 97.50 215 GLN A N 1
ATOM 1696 C CA . GLN A 1 215 ? 13.133 -6.936 -12.056 1.00 97.50 215 GLN A CA 1
ATOM 1697 C C . GLN A 1 215 ? 13.118 -6.406 -10.613 1.00 97.50 215 GLN A C 1
ATOM 1699 O O . GLN A 1 215 ? 12.436 -6.966 -9.751 1.00 97.50 215 GLN A O 1
ATOM 1704 N N . ALA A 1 216 ? 13.810 -5.297 -10.341 1.00 97.31 216 ALA A N 1
ATOM 1705 C CA . ALA A 1 216 ? 13.795 -4.645 -9.036 1.00 97.31 216 ALA A CA 1
ATOM 1706 C C . ALA A 1 216 ? 12.387 -4.146 -8.661 1.00 97.31 216 ALA A C 1
ATOM 1708 O O . ALA A 1 216 ? 11.914 -4.407 -7.549 1.00 97.31 216 ALA A O 1
ATOM 1709 N N . LEU A 1 217 ? 11.684 -3.507 -9.605 1.00 97.44 217 LEU A N 1
ATOM 1710 C CA . LEU A 1 217 ? 10.280 -3.116 -9.452 1.00 97.44 217 LEU A CA 1
ATOM 1711 C C . LEU A 1 217 ? 9.387 -4.333 -9.160 1.00 97.44 217 LEU A C 1
ATOM 1713 O O . LEU A 1 217 ? 8.628 -4.325 -8.185 1.00 97.44 217 LEU A O 1
ATOM 1717 N N . GLN A 1 218 ? 9.508 -5.407 -9.949 1.00 97.25 218 GLN A N 1
ATOM 1718 C CA . GLN A 1 218 ? 8.768 -6.654 -9.727 1.00 97.25 218 GLN A CA 1
ATOM 1719 C C . GLN A 1 218 ? 9.017 -7.220 -8.325 1.00 97.25 218 GLN A C 1
ATOM 1721 O O . GLN A 1 218 ? 8.069 -7.602 -7.634 1.00 97.25 218 GLN A O 1
ATOM 1726 N N . GLY A 1 219 ? 10.272 -7.215 -7.872 1.00 97.19 219 GLY A N 1
ATOM 1727 C CA . GLY A 1 219 ? 10.670 -7.674 -6.544 1.00 97.19 219 GLY A CA 1
ATOM 1728 C C . GLY A 1 219 ? 10.058 -6.865 -5.398 1.00 97.19 219 GLY A C 1
ATOM 1729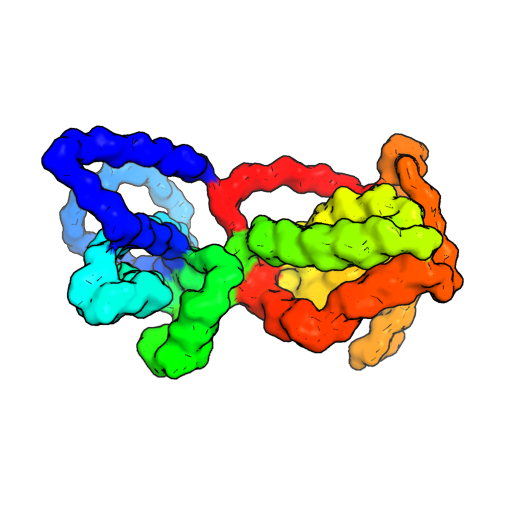 O O . GLY A 1 219 ? 9.877 -7.398 -4.303 1.00 97.19 219 GLY A O 1
ATOM 1730 N N . VAL A 1 220 ? 9.693 -5.598 -5.613 1.00 97.12 220 VAL A N 1
ATOM 1731 C CA . VAL A 1 220 ? 8.941 -4.799 -4.631 1.00 97.12 220 VAL A CA 1
ATOM 1732 C C . VAL A 1 220 ? 7.442 -5.098 -4.717 1.00 97.12 220 VAL A C 1
ATOM 1734 O O . VAL A 1 220 ? 6.828 -5.402 -3.691 1.00 97.12 220 VAL A O 1
ATOM 1737 N N . MET A 1 221 ? 6.867 -5.054 -5.922 1.00 96.31 221 MET A N 1
ATOM 1738 C CA . MET A 1 221 ? 5.419 -5.160 -6.160 1.00 96.31 221 MET A CA 1
ATOM 1739 C C . MET A 1 221 ? 4.857 -6.559 -5.881 1.00 96.31 221 MET A C 1
ATOM 1741 O O . MET A 1 221 ? 3.730 -6.695 -5.412 1.00 96.31 221 MET A O 1
ATOM 1745 N N . ARG A 1 222 ? 5.640 -7.617 -6.120 1.00 96.12 222 ARG A N 1
ATOM 1746 C CA . ARG A 1 222 ? 5.209 -9.013 -5.920 1.00 96.12 222 ARG A CA 1
ATOM 1747 C C . ARG A 1 222 ? 5.454 -9.535 -4.504 1.00 96.12 222 ARG A C 1
ATOM 1749 O O . ARG A 1 222 ? 5.107 -10.675 -4.200 1.00 96.12 222 ARG A O 1
ATOM 1756 N N . LYS A 1 223 ? 6.025 -8.731 -3.596 1.00 96.56 223 LYS A N 1
ATOM 1757 C CA . LYS A 1 223 ? 6.254 -9.164 -2.207 1.00 96.56 223 LYS A CA 1
ATOM 1758 C C . LYS A 1 223 ? 4.932 -9.534 -1.536 1.00 96.56 223 LYS A C 1
ATOM 1760 O O . LYS A 1 223 ? 4.086 -8.671 -1.313 1.00 96.56 223 LYS A O 1
ATOM 1765 N N . LYS A 1 224 ? 4.815 -10.788 -1.080 1.00 95.62 224 LYS A N 1
ATOM 1766 C CA . LYS A 1 224 ? 3.642 -11.307 -0.347 1.00 95.62 224 LYS A CA 1
ATOM 1767 C C . LYS A 1 224 ? 3.206 -10.384 0.794 1.00 95.62 224 LYS A C 1
ATOM 1769 O O . LYS A 1 224 ? 2.022 -10.100 0.948 1.00 95.62 224 LYS A O 1
ATOM 1774 N N . ARG A 1 225 ? 4.166 -9.846 1.559 1.00 93.56 225 ARG A N 1
ATOM 1775 C CA . ARG A 1 225 ? 3.884 -8.888 2.641 1.00 93.56 225 ARG A CA 1
ATOM 1776 C C . ARG A 1 225 ? 3.199 -7.616 2.133 1.00 93.56 225 ARG A C 1
ATOM 1778 O O . ARG A 1 225 ? 2.286 -7.148 2.792 1.00 93.56 225 ARG A O 1
ATOM 1785 N N . PHE A 1 226 ? 3.617 -7.068 0.992 1.00 94.69 226 PHE A N 1
ATOM 1786 C CA . PHE A 1 226 ? 2.974 -5.894 0.396 1.00 94.69 226 PHE A CA 1
ATOM 1787 C C . PHE A 1 226 ? 1.571 -6.233 -0.127 1.00 94.69 226 PHE A C 1
ATOM 1789 O O . PHE A 1 226 ? 0.606 -5.568 0.241 1.00 94.69 226 PHE A O 1
ATOM 1796 N N . LEU A 1 227 ? 1.424 -7.326 -0.877 1.00 95.75 227 LEU A N 1
ATOM 1797 C CA . LEU A 1 227 ? 0.121 -7.746 -1.404 1.00 95.75 227 LEU A CA 1
ATOM 1798 C C . LEU A 1 227 ? -0.908 -8.013 -0.293 1.00 95.75 227 LEU A C 1
ATOM 1800 O O . LEU A 1 227 ? -2.087 -7.705 -0.453 1.00 95.75 227 LEU A O 1
ATOM 1804 N N . ASN A 1 228 ? -0.469 -8.530 0.856 1.00 94.50 228 ASN A N 1
ATOM 1805 C CA . ASN A 1 228 ? -1.331 -8.744 2.020 1.00 94.50 228 ASN A CA 1
ATOM 1806 C C . ASN A 1 228 ? -1.749 -7.444 2.721 1.00 94.50 228 ASN A C 1
ATOM 1808 O O . ASN A 1 228 ? -2.769 -7.441 3.408 1.00 94.50 228 ASN A O 1
ATOM 1812 N N . THR A 1 229 ? -0.992 -6.353 2.563 1.00 94.56 229 THR A N 1
ATOM 1813 C CA . THR A 1 229 ? -1.371 -5.042 3.120 1.00 94.56 229 THR A CA 1
ATOM 1814 C C . THR A 1 229 ? -2.434 -4.324 2.293 1.00 94.56 229 THR A C 1
ATOM 1816 O O . THR A 1 229 ? -3.121 -3.466 2.831 1.00 94.56 229 THR A O 1
ATOM 1819 N N . LEU A 1 230 ? -2.635 -4.699 1.023 1.00 96.06 230 LEU A N 1
ATOM 1820 C CA . LEU A 1 230 ? -3.576 -4.014 0.127 1.00 96.06 230 LEU A CA 1
ATOM 1821 C C . LEU A 1 230 ? -5.025 -4.016 0.633 1.00 96.06 230 LEU A C 1
ATOM 1823 O O . LEU A 1 230 ? -5.745 -3.049 0.416 1.00 96.06 230 LEU A O 1
ATOM 1827 N N . LYS A 1 231 ? -5.433 -5.038 1.393 1.00 95.56 231 LYS A N 1
ATOM 1828 C CA . LYS A 1 231 ? -6.780 -5.119 1.986 1.00 95.56 231 LYS A CA 1
ATOM 1829 C C . LYS A 1 231 ? -7.152 -3.927 2.885 1.00 95.56 231 LYS A C 1
ATOM 1831 O O . LYS A 1 231 ? -8.333 -3.659 3.070 1.00 95.56 231 LYS A O 1
ATOM 1836 N N . TYR A 1 232 ? -6.160 -3.221 3.434 1.00 95.06 232 TYR A N 1
ATOM 1837 C CA . TYR A 1 232 ? -6.369 -2.057 4.300 1.00 95.06 232 TYR A CA 1
ATOM 1838 C C . TYR A 1 232 ? -6.573 -0.742 3.530 1.00 95.06 232 TYR A C 1
ATOM 1840 O O . TYR A 1 232 ? -6.829 0.282 4.153 1.00 95.06 232 TYR A O 1
ATOM 1848 N N . TYR A 1 233 ? -6.425 -0.753 2.202 1.00 95.75 233 TYR A N 1
ATOM 1849 C CA . TYR A 1 233 ? -6.502 0.441 1.349 1.00 95.75 233 TYR A CA 1
ATOM 1850 C C . TYR A 1 233 ? -7.659 0.389 0.338 1.00 95.75 233 TYR A C 1
ATOM 1852 O O . TYR A 1 233 ? -7.811 1.298 -0.478 1.00 95.75 233 TYR A O 1
ATOM 1860 N N . LYS A 1 234 ? -8.464 -0.679 0.376 1.00 94.81 234 LYS A N 1
ATOM 1861 C CA . LYS A 1 234 ? -9.513 -0.982 -0.608 1.00 94.81 234 LYS A CA 1
ATOM 1862 C C . LYS A 1 234 ? -10.665 0.036 -0.608 1.00 94.81 234 LYS A C 1
ATOM 1864 O O . LYS A 1 234 ? -11.290 0.241 -1.643 1.00 94.81 234 LYS A O 1
ATOM 1869 N N . ASP A 1 235 ? -10.909 0.700 0.523 1.00 91.25 235 ASP A N 1
ATOM 1870 C CA . ASP A 1 235 ? -12.003 1.672 0.668 1.00 91.25 235 ASP A CA 1
ATOM 1871 C C . ASP A 1 235 ? -11.545 3.126 0.440 1.00 91.25 235 ASP A C 1
ATOM 1873 O O . ASP A 1 235 ? -12.306 4.072 0.660 1.00 91.25 235 ASP A O 1
ATOM 1877 N N . PHE A 1 236 ? -10.295 3.310 -0.010 1.00 91.75 236 PHE A N 1
ATOM 1878 C CA . PHE A 1 236 ? -9.702 4.593 -0.391 1.00 91.75 236 PHE A CA 1
ATOM 1879 C C . PHE A 1 236 ? -9.897 5.709 0.655 1.00 91.75 236 PHE A C 1
ATOM 1881 O O . PHE A 1 236 ? -10.413 6.791 0.369 1.00 91.75 236 PHE A O 1
ATOM 1888 N N . ARG A 1 237 ? -9.510 5.443 1.906 1.00 87.94 237 ARG A N 1
ATOM 1889 C CA . ARG A 1 237 ? -9.617 6.414 3.005 1.00 87.94 237 ARG A CA 1
ATOM 1890 C C . ARG A 1 237 ? -8.386 7.320 3.064 1.00 87.94 237 ARG A C 1
ATOM 1892 O O . ARG A 1 237 ? -7.267 6.829 2.965 1.00 87.94 237 ARG A O 1
ATOM 1899 N N . HIS A 1 238 ? -8.586 8.628 3.233 1.00 83.12 238 HIS A N 1
ATOM 1900 C CA . HIS A 1 238 ? -7.506 9.610 3.384 1.00 83.12 238 HIS A CA 1
ATOM 1901 C C . HIS A 1 238 ? -7.940 10.833 4.212 1.00 83.12 238 HIS A C 1
ATOM 1903 O O . HIS A 1 238 ? -9.131 11.137 4.327 1.00 83.12 238 HIS A O 1
ATOM 1909 N N . THR A 1 239 ? -6.968 11.539 4.796 1.00 66.31 239 THR A N 1
ATOM 1910 C CA . THR A 1 239 ? -7.181 12.694 5.695 1.00 66.31 239 THR A CA 1
ATOM 1911 C C . THR A 1 239 ? -6.730 14.049 5.122 1.00 66.31 239 THR A C 1
ATOM 1913 O O . THR A 1 239 ? -7.000 15.094 5.722 1.00 66.31 239 THR A O 1
ATOM 1916 N N . GLY A 1 240 ? -6.081 14.062 3.953 1.00 61.69 240 GLY A N 1
ATOM 1917 C CA . GLY A 1 240 ? -5.642 15.276 3.249 1.00 61.69 240 GLY A CA 1
ATOM 1918 C C . GLY A 1 240 ? -6.393 15.541 1.940 1.00 61.69 240 GLY A C 1
ATOM 1919 O O . GLY A 1 240 ? -6.977 14.621 1.366 1.00 61.69 240 GLY A O 1
ATOM 1920 N N . ASN A 1 241 ? -6.334 16.786 1.453 1.00 53.25 241 ASN A N 1
ATOM 1921 C CA . ASN A 1 241 ? -6.700 17.113 0.072 1.00 53.25 241 ASN A CA 1
ATOM 1922 C C . ASN A 1 241 ? -5.645 16.513 -0.854 1.00 53.25 241 ASN A C 1
ATOM 1924 O O . ASN A 1 241 ? -4.448 16.751 -0.683 1.00 53.25 241 ASN A O 1
ATOM 1928 N N . LEU A 1 242 ? -6.090 15.700 -1.804 1.00 57.34 242 LEU A N 1
ATOM 1929 C CA . LEU A 1 242 ? -5.204 15.007 -2.718 1.00 57.34 242 LEU A CA 1
ATOM 1930 C C . LEU A 1 242 ? -5.171 15.727 -4.048 1.00 57.34 242 LEU A C 1
ATOM 1932 O O . LEU A 1 242 ? -6.129 15.671 -4.810 1.00 57.34 242 LEU A O 1
ATOM 1936 N N . ASN A 1 243 ? -4.027 16.325 -4.353 1.00 48.97 243 ASN A N 1
ATOM 1937 C CA . ASN A 1 243 ? -3.723 16.761 -5.707 1.00 48.97 243 ASN A CA 1
ATOM 1938 C C . ASN A 1 243 ? -3.230 15.535 -6.484 1.00 48.97 243 ASN A C 1
ATOM 1940 O O . ASN A 1 243 ? -2.028 15.334 -6.666 1.00 48.97 243 ASN A O 1
ATOM 1944 N N . LEU A 1 244 ? -4.160 14.650 -6.848 1.00 51.47 244 LEU A N 1
ATOM 1945 C CA . LEU A 1 244 ? -3.872 13.573 -7.788 1.00 51.47 244 LEU A CA 1
ATOM 1946 C C . LEU A 1 244 ? -3.825 14.194 -9.177 1.00 51.47 244 LEU A C 1
ATOM 1948 O O . LEU A 1 244 ? -4.826 14.720 -9.655 1.00 51.47 244 LEU A O 1
ATOM 1952 N N . SER A 1 245 ? -2.662 14.131 -9.819 1.00 46.56 245 SER A N 1
ATOM 1953 C CA . SER A 1 245 ? -2.619 14.288 -11.268 1.00 46.56 245 SER A CA 1
ATOM 1954 C C . SER A 1 245 ? -3.447 13.155 -11.880 1.00 46.56 245 SER A C 1
ATOM 1956 O O . SER A 1 245 ? -3.334 12.000 -11.458 1.00 46.56 245 SER A O 1
ATOM 1958 N N . THR A 1 246 ? -4.293 13.492 -12.850 1.00 43.25 246 THR A N 1
ATOM 1959 C CA . THR A 1 246 ? -5.005 12.524 -13.695 1.00 43.25 246 THR A CA 1
ATOM 1960 C C . THR A 1 246 ? -4.045 11.691 -14.541 1.00 43.25 246 THR A C 1
ATOM 1962 O O . THR A 1 246 ? -4.430 10.627 -15.021 1.00 43.25 246 THR A O 1
ATOM 1965 N N . THR A 1 247 ? -2.785 12.115 -14.667 1.00 47.41 247 THR A N 1
ATOM 1966 C CA . THR A 1 247 ? -1.725 11.347 -15.308 1.00 47.41 247 THR A CA 1
ATOM 1967 C C . THR A 1 247 ? -1.288 10.221 -14.363 1.00 47.41 247 THR A C 1
ATOM 1969 O O . THR A 1 247 ? -0.457 10.368 -13.457 1.00 47.41 247 THR A O 1
ATOM 1972 N N . ILE A 1 248 ? -1.930 9.068 -14.562 1.00 55.31 248 ILE A N 1
ATOM 1973 C CA . ILE A 1 248 ? -1.593 7.770 -13.955 1.00 55.31 248 ILE A CA 1
ATOM 1974 C C . ILE A 1 248 ? -0.221 7.284 -14.465 1.00 55.31 248 ILE A C 1
ATOM 1976 O O . ILE A 1 248 ? 0.430 6.474 -13.802 1.00 55.31 248 ILE A O 1
ATOM 1980 N N . CYS A 1 249 ? 0.209 7.822 -15.611 1.00 48.97 249 CYS A N 1
ATOM 1981 C CA . CYS A 1 249 ? 1.310 7.344 -16.431 1.00 48.97 249 CYS A CA 1
ATOM 1982 C C . CYS A 1 249 ? 2.619 8.089 -16.250 1.00 48.97 249 CYS A C 1
ATOM 1984 O O . CYS A 1 249 ? 2.690 9.334 -16.185 1.00 48.97 249 CYS A O 1
#

Secondary structure (DSSP, 8-state):
--PPPP--SSS----PEEEEEEEEEE------S--------S----EEEEEEEEEE-GGGGTT-HHHHHHHHHHHHHHHHHTTSEEEEEEE-S-HHHHHHHHH-GGGTTSEEEE-HHHHHHHHHHHHHHHHTSTT-HHHHHHHHHHHHHHHHHHHHTTT-HHHHHHHHHHHHHHTTT--EEE-TTTS-EEE-SS-PPPTTT--SPPPPTTSHHHHHHHHHHT-HHHHHHGGGSTT---SS-----S---

Organism: Holothuria leucospilota (NCBI:txid206669)

Sequence (249 aa):
MSILLYKLHGRICRRVTYNLLRVKTSLLLEMVGLTLLEILPSIAHTALWTQTLEVVDVREVGGKSPNMVKLGLERGMDRLTQKANVVEVVTDAQTEILAIMKNSGKFDNISHQIDVWHGAKNIIKKMSNVANAKGNEDLQLWIPAIRNHFWFSCRSCSGDTMKLKAICLSLLQHVVNEHEWVLSLDGSVGKCRHEELTQADRNKPWLQKGSKAHQALQGVMRKKRFLNTLKYYKDFRHTGNLNLSTTIC